Protein AF-A0A4R8SUX4-F1 (afdb_monomer_lite)

Secondary structure (DSSP, 8-state):
-PPP---HHHHHHHHHHHHHHHHHHHHHHHHHHHHHHHHHHH--STTHHHHHHHHHHHHHHHHHHHHHHHHHHHHHHHHHHHHHHHTTPPPPPPPPPP---PPPPPP---TT-----TTHHHHHHHHHHHHHHHTTHHHHHHHIIIIIHHHHHHHHHHHHHHTTHHHHHHHHHHHHHHHHHHHHHHSSHHHHHHHHHHHHHT-

pLDDT: mean 75.38, std 14.41, range [39.56, 93.25]

Foldseek 3Di:
DPDDPAPLVLLVVLLVLLQVLLVLLLVLLVLLLLLLCLLLVQDLDPCSLVSLVLSLLLNVLSVQLSVLSVVLNVLSLVLSQVSCVVVVHHRDDRDDGDDDDDRDDRDDRDNPDNDQDPCSVVSLVSSLVSLVVSVVSLVSLCCSLPPRQCVNRPDVSSVVSNVSSCSNNVSSVVSSVSSNVSSVVCPPPVVVVSVVVCVVVVD

Structure (mmCIF, N/CA/C/O backbone):
data_AF-A0A4R8SUX4-F1
#
_entry.id   AF-A0A4R8SUX4-F1
#
loop_
_atom_site.group_PDB
_atom_site.id
_atom_site.type_symbol
_atom_site.label_atom_id
_atom_site.label_alt_id
_atom_site.label_comp_id
_atom_site.label_asym_id
_atom_site.label_entity_id
_atom_site.label_seq_id
_atom_site.pdbx_PDB_ins_code
_atom_site.Cartn_x
_atom_site.Cartn_y
_atom_site.Cartn_z
_atom_site.occupancy
_atom_site.B_iso_or_equiv
_atom_site.auth_seq_id
_atom_site.auth_comp_id
_atom_site.auth_asym_id
_atom_site.auth_atom_id
_atom_site.pdbx_PDB_model_num
ATOM 1 N N . MET A 1 1 ? 23.573 -9.744 -33.691 1.00 44.75 1 MET A N 1
ATOM 2 C CA . MET A 1 1 ? 22.379 -9.994 -32.852 1.00 44.75 1 MET A CA 1
ATOM 3 C C . MET A 1 1 ? 21.227 -9.215 -33.462 1.00 44.75 1 MET A C 1
ATOM 5 O O . MET A 1 1 ? 21.468 -8.094 -33.893 1.00 44.75 1 MET A O 1
ATOM 9 N N . ALA A 1 2 ? 20.033 -9.804 -33.575 1.00 39.56 2 ALA A N 1
ATOM 10 C CA . ALA A 1 2 ? 18.846 -9.045 -33.970 1.00 39.56 2 ALA A CA 1
ATOM 11 C C . ALA A 1 2 ? 18.561 -7.962 -32.908 1.00 39.56 2 ALA A C 1
ATOM 13 O O . ALA A 1 2 ? 18.842 -8.210 -31.731 1.00 39.56 2 ALA A O 1
ATOM 14 N N . PRO A 1 3 ? 18.070 -6.772 -33.290 1.00 51.62 3 PRO A N 1
ATOM 15 C CA . PRO A 1 3 ? 17.744 -5.731 -32.325 1.00 51.62 3 PRO A CA 1
ATOM 16 C C . PRO A 1 3 ? 16.667 -6.244 -31.364 1.00 51.62 3 PRO A C 1
ATOM 18 O O . PRO A 1 3 ? 15.588 -6.655 -31.788 1.00 51.62 3 PRO A O 1
ATOM 21 N N . VAL A 1 4 ? 16.981 -6.248 -30.068 1.00 57.53 4 VAL A N 1
ATOM 22 C CA . VAL A 1 4 ? 15.991 -6.483 -29.013 1.00 57.53 4 VAL A CA 1
ATOM 23 C C . VAL A 1 4 ? 15.111 -5.240 -28.969 1.00 57.53 4 VAL A C 1
ATOM 25 O O . VAL A 1 4 ? 15.614 -4.134 -28.772 1.00 57.53 4 VAL A O 1
ATOM 28 N N . ASN A 1 5 ? 13.814 -5.405 -29.216 1.00 69.06 5 ASN A N 1
ATOM 29 C CA . ASN A 1 5 ? 12.874 -4.292 -29.245 1.00 69.06 5 ASN A CA 1
ATOM 30 C C . ASN A 1 5 ? 12.514 -3.912 -27.799 1.00 69.06 5 ASN A C 1
ATOM 32 O O . ASN A 1 5 ? 11.605 -4.487 -27.208 1.00 69.06 5 ASN A O 1
ATOM 36 N N . ILE A 1 6 ? 13.295 -3.011 -27.196 1.00 77.25 6 ILE A N 1
ATOM 37 C CA . ILE A 1 6 ? 13.111 -2.575 -25.806 1.00 77.25 6 ILE A CA 1
ATOM 38 C C . ILE A 1 6 ? 12.088 -1.436 -25.768 1.00 77.25 6 ILE A C 1
ATOM 40 O O . ILE A 1 6 ? 12.307 -0.373 -26.353 1.00 77.25 6 ILE A O 1
ATOM 44 N N . ASN A 1 7 ? 10.990 -1.631 -25.035 1.00 82.94 7 ASN A N 1
ATOM 45 C CA . ASN A 1 7 ? 9.954 -0.619 -24.830 1.00 82.94 7 ASN A CA 1
ATOM 46 C C . ASN A 1 7 ? 10.399 0.441 -23.804 1.00 82.94 7 ASN A C 1
ATOM 48 O O . ASN A 1 7 ? 9.940 0.462 -22.663 1.00 82.94 7 ASN A O 1
ATOM 52 N N . VAL A 1 8 ? 11.306 1.332 -24.212 1.00 85.75 8 VAL A N 1
ATOM 53 C CA . VAL A 1 8 ? 11.827 2.412 -23.354 1.00 85.75 8 VAL A CA 1
ATOM 54 C C . VAL A 1 8 ? 10.709 3.274 -22.740 1.00 85.75 8 VAL A C 1
ATOM 56 O O . VAL A 1 8 ? 10.776 3.513 -21.534 1.00 85.75 8 VAL A O 1
ATOM 59 N N . PRO A 1 9 ? 9.676 3.728 -23.486 1.00 87.50 9 PRO A N 1
ATOM 60 C CA . PRO A 1 9 ? 8.569 4.479 -22.889 1.00 87.50 9 PRO A CA 1
ATOM 61 C C . PRO A 1 9 ? 7.811 3.689 -21.815 1.00 87.50 9 PRO A C 1
ATOM 63 O O . PRO A 1 9 ? 7.513 4.237 -20.756 1.00 87.50 9 PRO A O 1
ATOM 66 N N . GLY A 1 10 ? 7.550 2.399 -22.056 1.00 85.81 10 GLY A N 1
ATOM 67 C CA . GLY A 1 10 ? 6.877 1.526 -21.092 1.00 85.81 10 GLY A CA 1
ATOM 68 C C . GLY A 1 10 ? 7.673 1.337 -19.803 1.00 85.81 10 GLY A C 1
ATOM 69 O O . GLY A 1 10 ? 7.096 1.414 -18.726 1.00 85.81 10 GLY A O 1
ATOM 70 N N . ILE A 1 11 ? 8.997 1.172 -19.898 1.00 87.31 11 ILE A N 1
ATOM 71 C CA . ILE A 1 11 ? 9.880 1.040 -18.727 1.00 87.31 11 ILE A CA 1
ATOM 72 C C . ILE A 1 11 ? 9.824 2.297 -17.857 1.00 87.31 11 ILE A C 1
ATOM 74 O O . ILE A 1 11 ? 9.604 2.191 -16.655 1.00 87.31 11 ILE A O 1
ATOM 78 N N . LYS A 1 12 ? 9.968 3.486 -18.459 1.00 89.56 12 LYS A N 1
ATOM 79 C CA . LYS A 1 12 ? 9.904 4.756 -17.715 1.00 89.56 12 LYS A CA 1
ATOM 80 C C . LYS A 1 12 ? 8.554 4.929 -17.024 1.00 89.56 12 LYS A C 1
ATOM 82 O O . LYS A 1 12 ? 8.511 5.229 -15.838 1.00 89.56 12 LYS A O 1
ATOM 87 N N . SER A 1 13 ? 7.468 4.648 -17.746 1.00 90.44 13 SER A N 1
ATOM 88 C CA . SER A 1 13 ? 6.122 4.722 -17.183 1.00 90.44 13 SER A CA 1
ATOM 89 C C . SER A 1 13 ? 5.913 3.714 -16.050 1.00 90.44 13 SER A C 1
ATOM 91 O O . SER A 1 13 ? 5.309 4.054 -15.042 1.00 90.44 13 SER A O 1
ATOM 93 N N . ALA A 1 14 ? 6.417 2.484 -16.160 1.00 86.38 14 ALA A N 1
ATOM 94 C CA . ALA A 1 14 ? 6.302 1.495 -15.090 1.00 86.38 14 ALA A CA 1
ATOM 95 C C . ALA A 1 14 ? 7.089 1.900 -13.829 1.00 86.38 14 ALA A C 1
ATOM 97 O O . ALA A 1 14 ? 6.588 1.700 -12.727 1.00 86.38 14 ALA A O 1
ATOM 98 N N . MET A 1 15 ? 8.271 2.511 -13.989 1.00 91.38 15 MET A N 1
ATOM 99 C CA . MET A 1 15 ? 9.071 3.055 -12.881 1.00 91.38 15 MET A CA 1
ATOM 100 C C . MET A 1 15 ? 8.349 4.207 -12.164 1.00 91.38 15 MET A C 1
ATOM 102 O O . MET A 1 15 ? 8.292 4.230 -10.940 1.00 91.38 15 MET A O 1
ATOM 106 N N . GLU A 1 16 ? 7.730 5.125 -12.908 1.00 90.69 16 GLU A N 1
ATOM 107 C CA . GLU A 1 16 ? 6.917 6.201 -12.322 1.00 90.69 16 GLU A CA 1
ATOM 108 C C . GLU A 1 16 ? 5.668 5.647 -11.618 1.00 90.69 16 GLU A C 1
ATOM 110 O O . GLU A 1 16 ? 5.392 5.992 -10.473 1.00 90.69 16 GLU A O 1
ATOM 115 N N . ASN A 1 17 ? 4.948 4.724 -12.263 1.00 89.19 17 ASN A N 1
ATOM 116 C CA . ASN A 1 17 ? 3.722 4.144 -11.712 1.00 89.19 17 ASN A CA 1
ATOM 117 C C . ASN A 1 17 ? 3.961 3.338 -10.426 1.00 89.19 17 ASN A C 1
ATOM 119 O O . ASN A 1 17 ? 3.129 3.401 -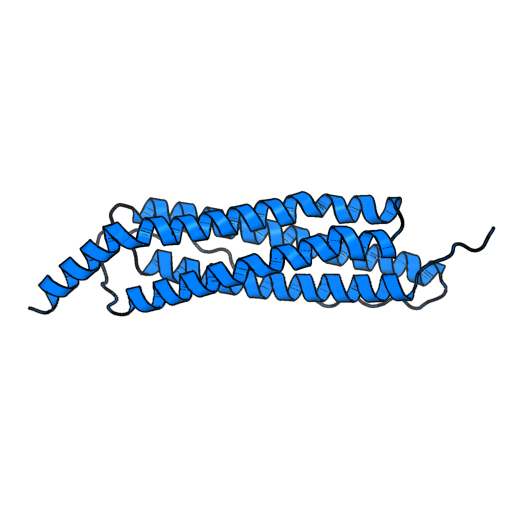9.525 1.00 89.19 17 ASN A O 1
ATOM 123 N N . VAL A 1 18 ? 5.061 2.575 -10.321 1.00 89.50 18 VAL A N 1
ATOM 124 C CA . VAL A 1 18 ? 5.364 1.842 -9.077 1.00 89.50 18 VAL A CA 1
ATOM 125 C C . VAL A 1 18 ? 5.689 2.802 -7.935 1.00 89.50 18 VAL A C 1
ATOM 127 O O . VAL A 1 18 ? 5.333 2.523 -6.793 1.00 89.50 18 VAL A O 1
ATOM 130 N N . HIS A 1 19 ? 6.319 3.941 -8.233 1.00 91.81 19 HIS A N 1
ATOM 131 C CA . HIS A 1 19 ? 6.606 4.961 -7.233 1.00 91.81 19 HIS A CA 1
ATOM 132 C C . HIS A 1 19 ? 5.324 5.618 -6.718 1.00 91.81 19 HIS A C 1
ATOM 134 O O . HIS A 1 19 ? 5.094 5.616 -5.513 1.00 91.81 19 HIS A O 1
ATOM 140 N N . THR A 1 20 ? 4.444 6.068 -7.616 1.00 90.56 20 THR A N 1
ATOM 141 C CA . THR A 1 20 ? 3.131 6.614 -7.234 1.00 90.56 20 THR A CA 1
ATOM 142 C C . THR A 1 20 ? 2.323 5.604 -6.419 1.00 90.56 20 THR A C 1
ATOM 144 O O . THR A 1 20 ? 1.856 5.924 -5.333 1.00 90.56 20 THR A O 1
ATOM 147 N N . CYS A 1 21 ? 2.275 4.341 -6.854 1.00 88.50 21 CYS A N 1
ATOM 148 C CA . CYS A 1 21 ? 1.578 3.287 -6.116 1.00 88.50 21 CYS A CA 1
ATOM 149 C C . CYS A 1 21 ? 2.160 3.066 -4.704 1.00 88.50 21 CYS A C 1
ATOM 151 O O . CYS A 1 21 ? 1.411 2.769 -3.772 1.00 88.50 21 CYS A O 1
ATOM 153 N N . LEU A 1 22 ? 3.478 3.216 -4.516 1.00 89.81 22 LEU A N 1
ATOM 154 C CA . LEU A 1 22 ? 4.121 3.148 -3.199 1.00 89.81 22 LEU A CA 1
ATOM 155 C C . LEU A 1 22 ? 3.724 4.337 -2.305 1.00 89.81 22 LEU A C 1
ATOM 157 O O . LEU A 1 22 ? 3.462 4.136 -1.117 1.00 89.81 22 LEU A O 1
ATOM 161 N N . GLU A 1 23 ? 3.669 5.554 -2.851 1.00 90.06 23 GLU A N 1
ATOM 162 C CA . GLU A 1 23 ? 3.239 6.764 -2.129 1.00 90.06 23 GLU A CA 1
ATOM 163 C C . GLU A 1 23 ? 1.760 6.705 -1.724 1.00 90.06 23 GLU A C 1
ATOM 165 O O . GLU A 1 23 ? 1.405 7.045 -0.588 1.00 90.06 23 GLU A O 1
ATOM 170 N N . ASP A 1 24 ? 0.906 6.213 -2.618 1.00 86.50 24 ASP A N 1
ATOM 171 C CA . ASP A 1 24 ? -0.517 6.027 -2.349 1.00 86.50 24 ASP A CA 1
ATOM 172 C C . ASP A 1 24 ? -0.719 4.939 -1.284 1.00 86.50 24 ASP A C 1
ATOM 174 O O . ASP A 1 24 ? -1.467 5.139 -0.323 1.00 86.50 24 ASP A O 1
ATOM 178 N N . THR A 1 25 ? 0.038 3.833 -1.363 1.00 85.69 25 THR A N 1
ATOM 179 C CA . THR A 1 25 ? 0.005 2.752 -0.356 1.00 85.69 25 THR A CA 1
ATOM 180 C C . THR A 1 25 ? 0.418 3.283 1.008 1.00 85.69 25 THR A C 1
ATOM 182 O O . THR A 1 25 ? -0.265 3.051 2.004 1.00 85.69 25 THR A O 1
ATOM 185 N N . PHE A 1 26 ? 1.500 4.058 1.065 1.00 89.19 26 PHE A N 1
ATOM 186 C CA . PHE A 1 26 ? 1.952 4.711 2.289 1.00 89.19 26 PHE A CA 1
ATOM 187 C C . PHE A 1 26 ? 0.889 5.632 2.897 1.00 89.19 26 PHE A C 1
ATOM 189 O O . PHE A 1 26 ? 0.610 5.564 4.097 1.00 89.19 26 PHE A O 1
ATOM 196 N N . THR A 1 27 ? 0.286 6.487 2.071 1.00 87.00 27 THR A N 1
ATOM 197 C CA . THR A 1 27 ? -0.783 7.399 2.490 1.00 87.00 27 THR A CA 1
ATOM 198 C C . THR A 1 27 ? -1.968 6.625 3.054 1.00 87.00 27 THR A C 1
ATOM 200 O O . THR A 1 27 ? -2.537 7.019 4.074 1.00 87.00 27 THR A O 1
ATOM 203 N N . GLN A 1 28 ? -2.319 5.501 2.435 1.00 82.38 28 GLN A N 1
ATOM 204 C CA . GLN A 1 28 ? -3.471 4.730 2.863 1.00 82.38 28 GLN A CA 1
ATOM 205 C C . GLN A 1 28 ? -3.219 3.927 4.138 1.00 82.38 28 GLN A C 1
ATOM 207 O O . GLN A 1 28 ? -4.091 3.891 5.003 1.00 82.38 28 GLN A O 1
ATOM 212 N N . ILE A 1 29 ? -2.008 3.397 4.322 1.00 85.00 29 ILE A N 1
ATOM 213 C CA . ILE A 1 29 ? -1.591 2.782 5.589 1.00 85.00 29 ILE A CA 1
ATOM 214 C C . ILE A 1 29 ? -1.676 3.791 6.735 1.00 85.00 29 ILE A C 1
ATOM 216 O O . ILE A 1 29 ? -2.180 3.455 7.803 1.00 85.00 29 ILE A O 1
ATOM 220 N N . LYS A 1 30 ? -1.245 5.043 6.525 1.00 85.00 30 LYS A N 1
ATOM 221 C CA . LYS A 1 30 ? -1.369 6.094 7.549 1.00 85.00 30 LYS A CA 1
ATOM 222 C C . LYS A 1 30 ? -2.815 6.322 7.970 1.00 85.00 30 LYS A C 1
ATOM 224 O O . LYS A 1 30 ? -3.108 6.286 9.158 1.00 85.00 30 LYS A O 1
ATOM 229 N N . LYS A 1 31 ? -3.711 6.480 6.999 1.00 82.81 31 LYS A N 1
ATOM 230 C CA . LYS A 1 31 ? -5.143 6.661 7.252 1.00 82.81 31 LYS A CA 1
ATOM 231 C C . LYS A 1 31 ? -5.775 5.466 7.972 1.00 82.81 31 LYS A C 1
ATOM 233 O O . LYS A 1 31 ? -6.594 5.647 8.867 1.00 82.81 31 LYS A O 1
ATOM 238 N N . MET A 1 32 ? -5.400 4.241 7.595 1.00 81.94 32 MET A N 1
ATOM 239 C CA . MET A 1 32 ? -5.868 3.032 8.281 1.00 81.94 32 MET A CA 1
ATOM 240 C C . MET A 1 32 ? -5.346 2.964 9.719 1.00 81.94 32 MET A C 1
ATOM 242 O O . MET A 1 32 ? -6.120 2.652 10.618 1.00 81.94 32 MET A O 1
ATOM 246 N N . ASN A 1 33 ? -4.082 3.322 9.959 1.00 83.69 33 ASN A N 1
ATOM 247 C CA . ASN A 1 33 ? -3.514 3.389 11.307 1.00 83.69 33 ASN A CA 1
ATOM 248 C C . ASN A 1 33 ? -4.204 4.446 12.177 1.00 83.69 33 ASN A C 1
ATOM 250 O O . ASN A 1 33 ? -4.538 4.145 13.319 1.00 83.69 33 ASN A O 1
ATOM 254 N N . GLU A 1 34 ? -4.484 5.634 11.637 1.00 81.19 34 GLU A N 1
ATOM 255 C CA . GLU A 1 34 ? -5.248 6.681 12.332 1.00 81.19 34 GLU A CA 1
ATOM 256 C C . GLU A 1 34 ? -6.633 6.169 12.750 1.00 81.19 34 GLU A C 1
ATOM 258 O O . GLU A 1 34 ? -7.036 6.299 13.902 1.00 81.19 34 GLU A O 1
ATOM 263 N N . ALA A 1 35 ? -7.335 5.489 11.846 1.00 77.38 35 ALA A N 1
ATOM 264 C CA . ALA A 1 35 ? -8.630 4.893 12.147 1.00 77.38 35 ALA A CA 1
ATOM 265 C C . ALA A 1 35 ? -8.538 3.714 13.141 1.00 77.38 35 ALA A C 1
ATOM 267 O O . ALA A 1 35 ? -9.408 3.564 13.997 1.00 77.38 35 ALA A O 1
ATOM 268 N N . LEU A 1 36 ? -7.472 2.907 13.103 1.00 77.62 36 LEU A N 1
ATOM 269 C CA . LEU A 1 36 ? -7.198 1.900 14.135 1.00 77.62 36 LEU A CA 1
ATOM 270 C C . LEU A 1 36 ? -6.892 2.541 15.494 1.00 77.62 36 LEU A C 1
ATOM 272 O O . LEU A 1 36 ? -7.190 1.940 16.524 1.00 77.62 36 LEU A O 1
ATOM 276 N N . ASP A 1 37 ? -6.238 3.705 15.529 1.00 77.19 37 ASP A N 1
ATOM 277 C CA . ASP A 1 37 ? -5.980 4.444 16.773 1.00 77.19 37 ASP A CA 1
ATOM 278 C C . ASP A 1 37 ? -7.295 4.956 17.358 1.00 77.19 37 ASP A C 1
ATOM 280 O O . ASP A 1 37 ? -7.529 4.797 18.554 1.00 77.19 37 ASP A O 1
ATOM 284 N N . THR A 1 38 ? -8.190 5.486 16.521 1.00 73.94 38 THR A N 1
ATOM 285 C CA . THR A 1 38 ? -9.552 5.853 16.927 1.00 73.94 38 THR A CA 1
ATOM 286 C C . THR A 1 38 ? -10.272 4.675 17.576 1.00 73.94 38 THR A C 1
ATOM 288 O O . THR A 1 38 ? -10.759 4.804 18.698 1.00 73.94 38 THR A O 1
ATOM 291 N N . VAL A 1 39 ? -10.291 3.512 16.916 1.00 73.00 39 VAL A N 1
ATOM 292 C CA . VAL A 1 39 ? -11.006 2.328 17.420 1.00 73.00 39 VAL A CA 1
ATOM 293 C C . VAL A 1 39 ? -10.412 1.814 18.729 1.00 73.00 39 VAL A C 1
ATOM 295 O O . VAL A 1 39 ? -11.154 1.464 19.643 1.00 73.00 39 VAL A O 1
ATOM 298 N N . VAL A 1 40 ? -9.083 1.773 18.848 1.00 74.00 40 VAL A N 1
ATOM 299 C CA . VAL A 1 40 ? -8.419 1.303 20.073 1.00 74.00 40 VAL A CA 1
ATOM 300 C C . VAL A 1 40 ? -8.603 2.282 21.233 1.00 74.00 40 VAL A C 1
ATOM 302 O O . VAL A 1 40 ? -8.765 1.845 22.368 1.00 74.00 40 VAL A O 1
ATOM 305 N N . ASN A 1 41 ? -8.585 3.592 20.978 1.00 69.56 41 ASN A N 1
ATOM 306 C CA . ASN A 1 41 ? -8.670 4.596 22.040 1.00 69.56 41 ASN A CA 1
ATOM 307 C C . ASN A 1 41 ? -10.095 4.816 22.547 1.00 69.56 41 ASN A C 1
ATOM 309 O O . ASN A 1 41 ? -10.269 5.106 23.730 1.00 69.56 41 ASN A O 1
ATOM 313 N N . ALA A 1 42 ? -11.103 4.667 21.687 1.00 63.47 42 ALA A N 1
ATOM 314 C CA . ALA A 1 42 ? -12.491 4.845 22.090 1.00 63.47 42 ALA A CA 1
ATOM 315 C C . ALA A 1 42 ? -13.115 3.585 22.732 1.00 63.47 42 ALA A C 1
ATOM 317 O O . ALA A 1 42 ? -14.209 3.679 23.286 1.00 63.47 42 ALA A O 1
ATOM 318 N N . HIS A 1 43 ? -12.413 2.442 22.761 1.00 59.47 43 HIS A N 1
ATOM 319 C CA . HIS A 1 43 ? -12.856 1.242 23.481 1.00 59.47 43 HIS A CA 1
ATOM 320 C C . HIS A 1 43 ? -11.933 0.881 24.650 1.00 59.47 43 HIS A C 1
ATOM 322 O O . HIS A 1 43 ? -10.796 0.445 24.478 1.00 59.47 43 HIS A O 1
ATOM 328 N N . LYS A 1 44 ? -12.477 0.966 25.867 1.00 55.84 44 LYS A N 1
ATOM 329 C CA . LYS A 1 44 ? -11.908 0.363 27.085 1.00 55.84 44 LYS A CA 1
ATOM 330 C C . LYS A 1 44 ? -12.898 -0.622 27.723 1.00 55.84 44 LYS A C 1
ATOM 332 O O . LYS A 1 44 ? -13.064 -0.647 28.937 1.00 55.84 44 LYS A O 1
ATOM 337 N N . SER A 1 45 ? -13.605 -1.380 26.880 1.00 54.72 45 SER A N 1
ATOM 338 C CA . SER A 1 45 ? -14.561 -2.418 27.284 1.00 54.72 45 SER A CA 1
ATOM 339 C C . SER A 1 45 ? -13.849 -3.723 27.670 1.00 54.72 45 SER A C 1
ATOM 341 O O . SER A 1 45 ? -12.633 -3.865 27.518 1.00 54.72 45 SER A O 1
ATOM 343 N N . THR A 1 46 ? -14.612 -4.731 28.102 1.00 55.88 46 THR A N 1
ATOM 344 C CA . THR A 1 46 ? -14.111 -6.093 28.380 1.00 55.88 46 THR A CA 1
ATOM 345 C C . THR A 1 46 ? -13.437 -6.744 27.160 1.00 55.88 46 THR A C 1
ATOM 347 O O . THR A 1 46 ? -12.666 -7.690 27.314 1.00 55.88 46 THR A O 1
ATOM 350 N N . ASN A 1 47 ? -13.687 -6.220 25.954 1.00 63.56 47 ASN A N 1
ATOM 351 C CA . ASN A 1 47 ? -13.120 -6.691 24.692 1.00 63.56 47 ASN A CA 1
ATOM 352 C C . ASN A 1 47 ? -11.877 -5.904 24.243 1.00 63.56 47 ASN A C 1
ATOM 354 O O . ASN A 1 47 ? -11.289 -6.250 23.218 1.00 63.56 47 ASN A O 1
ATOM 358 N N . ALA A 1 48 ? -11.434 -4.889 24.996 1.00 67.19 48 ALA A N 1
ATOM 359 C CA . ALA A 1 48 ? -10.323 -4.010 24.617 1.00 67.19 48 ALA A CA 1
ATOM 360 C C . ALA A 1 48 ? -9.027 -4.772 24.301 1.00 67.19 48 ALA A C 1
ATOM 362 O O . ALA A 1 48 ? -8.306 -4.414 23.373 1.00 67.19 48 ALA A O 1
ATOM 363 N N . GLN A 1 49 ? -8.748 -5.862 25.022 1.00 71.38 49 GLN A N 1
ATOM 364 C CA . GLN A 1 49 ? -7.587 -6.709 24.745 1.00 71.38 49 GLN A CA 1
ATOM 365 C C . GLN A 1 49 ? -7.680 -7.392 23.370 1.00 71.38 49 GLN A C 1
ATOM 367 O O . GLN A 1 49 ? -6.678 -7.479 22.665 1.00 71.38 49 GLN A O 1
ATOM 372 N N . THR A 1 50 ? -8.873 -7.840 22.974 1.00 73.75 50 THR A N 1
ATOM 373 C CA . THR A 1 50 ? -9.122 -8.448 21.658 1.00 73.75 50 THR A CA 1
ATOM 374 C C . THR A 1 50 ? -9.029 -7.394 20.557 1.00 73.75 50 THR A C 1
ATOM 376 O O . THR A 1 50 ? -8.327 -7.604 19.577 1.00 73.75 50 THR A O 1
ATOM 379 N N . ILE A 1 51 ? -9.625 -6.213 20.763 1.00 74.44 51 ILE A N 1
ATOM 380 C CA . ILE A 1 51 ? -9.545 -5.080 19.825 1.00 74.44 51 ILE A CA 1
ATOM 381 C C . ILE A 1 51 ? -8.087 -4.649 19.602 1.00 74.44 51 ILE A C 1
ATOM 383 O O . ILE A 1 51 ? -7.678 -4.399 18.471 1.00 74.44 51 ILE A O 1
ATOM 387 N N . GLN A 1 52 ? -7.275 -4.595 20.661 1.00 76.06 52 GLN A N 1
ATOM 388 C CA . GLN A 1 52 ? -5.849 -4.275 20.558 1.00 76.06 52 GLN A CA 1
ATOM 389 C C . GLN A 1 52 ? -5.050 -5.356 19.820 1.00 76.06 52 GLN A C 1
ATOM 391 O O . GLN A 1 52 ? -4.150 -5.019 19.052 1.00 76.06 52 GLN A O 1
ATOM 396 N N . GLN A 1 53 ? -5.365 -6.636 20.037 1.00 80.69 53 GLN A N 1
ATOM 397 C CA . GLN A 1 53 ? -4.734 -7.747 19.317 1.00 80.69 53 GLN A CA 1
ATOM 398 C C . GLN A 1 53 ? -5.083 -7.722 17.828 1.00 80.69 53 GLN A C 1
ATOM 400 O O . GLN A 1 53 ? -4.183 -7.831 16.995 1.00 80.69 53 GLN A O 1
ATOM 405 N N . ASP A 1 54 ? -6.356 -7.514 17.496 1.00 81.31 54 ASP A N 1
ATOM 406 C CA . ASP A 1 54 ? -6.827 -7.424 16.115 1.00 81.31 54 ASP A CA 1
ATOM 407 C C . ASP A 1 54 ? -6.231 -6.196 15.411 1.00 81.31 54 ASP A C 1
ATOM 409 O O . ASP A 1 54 ? -5.726 -6.309 14.296 1.00 81.31 54 ASP A O 1
ATOM 413 N N . ALA A 1 55 ? -6.181 -5.038 16.079 1.00 81.50 55 ALA A N 1
ATOM 414 C CA . ALA A 1 55 ? -5.537 -3.841 15.538 1.00 81.50 55 ALA A CA 1
ATOM 415 C C . ALA A 1 55 ? -4.035 -4.043 15.271 1.00 81.50 55 ALA A C 1
ATOM 417 O O . ALA A 1 55 ? -3.529 -3.589 14.245 1.00 81.50 55 ALA A O 1
ATOM 418 N N . ALA A 1 56 ? -3.325 -4.749 16.157 1.00 82.62 56 ALA A N 1
ATOM 419 C CA . ALA A 1 56 ? -1.913 -5.075 15.960 1.00 82.62 56 ALA A CA 1
ATOM 420 C C . ALA A 1 56 ? -1.695 -6.061 14.797 1.00 82.62 56 ALA A C 1
ATOM 422 O O . ALA A 1 56 ? -0.718 -5.929 14.059 1.00 82.62 56 ALA A O 1
ATOM 423 N N . ALA A 1 57 ? -2.599 -7.030 14.610 1.00 86.31 57 ALA A N 1
ATOM 424 C CA . ALA A 1 57 ? -2.560 -7.932 13.461 1.00 86.31 57 ALA A CA 1
ATOM 425 C C . ALA A 1 57 ? -2.761 -7.162 12.145 1.00 86.31 57 ALA A C 1
ATOM 427 O O . ALA A 1 57 ? -1.941 -7.296 11.241 1.00 86.31 57 ALA A O 1
ATOM 428 N N . ILE A 1 58 ? -3.764 -6.277 12.087 1.00 85.81 58 ILE A N 1
ATOM 429 C CA . ILE A 1 58 ? -4.030 -5.429 10.915 1.00 85.81 58 ILE A CA 1
ATOM 430 C C . ILE A 1 58 ? -2.815 -4.544 10.594 1.00 85.81 58 ILE A C 1
ATOM 432 O O . ILE A 1 58 ? -2.410 -4.460 9.436 1.00 85.81 58 ILE A O 1
ATOM 436 N N . GLU A 1 59 ? -2.192 -3.904 11.592 1.00 87.56 59 GLU A N 1
ATOM 437 C CA . GLU A 1 59 ? -0.989 -3.091 11.355 1.00 87.56 59 GLU A CA 1
ATOM 438 C C . GLU A 1 59 ? 0.175 -3.928 10.806 1.00 87.56 59 GLU A C 1
ATOM 440 O O . GLU A 1 59 ? 0.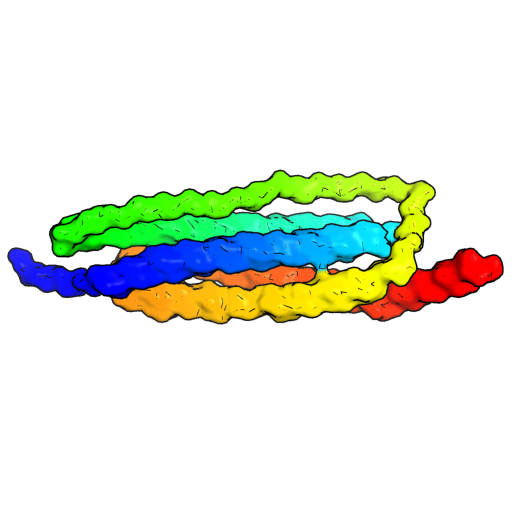886 -3.480 9.901 1.00 87.56 59 GLU A O 1
ATOM 445 N N . ARG A 1 60 ? 0.382 -5.142 11.328 1.00 89.06 60 ARG A N 1
ATOM 446 C CA . ARG A 1 60 ? 1.424 -6.043 10.827 1.00 89.06 60 ARG A CA 1
ATOM 447 C C . ARG A 1 60 ? 1.195 -6.374 9.354 1.00 89.06 60 ARG A C 1
ATOM 449 O O . ARG A 1 60 ? 2.128 -6.247 8.563 1.00 89.06 60 ARG A O 1
ATOM 456 N N . ASP A 1 61 ? -0.029 -6.726 8.979 1.00 87.62 61 ASP A N 1
ATOM 457 C CA . ASP A 1 61 ? -0.361 -7.085 7.599 1.00 87.62 61 ASP A CA 1
ATOM 458 C C . ASP A 1 61 ? -0.152 -5.872 6.658 1.00 87.62 61 ASP A C 1
ATOM 460 O O . ASP A 1 61 ? 0.456 -5.996 5.590 1.00 87.62 61 ASP A O 1
ATOM 464 N N . LEU A 1 62 ? -0.508 -4.655 7.101 1.00 88.00 62 LEU A N 1
ATOM 465 C CA . LEU A 1 62 ? -0.215 -3.401 6.385 1.00 88.00 62 LEU A CA 1
ATOM 466 C C . LEU A 1 62 ? 1.293 -3.154 6.209 1.00 88.00 62 LEU A C 1
ATOM 468 O O . LEU A 1 62 ? 1.739 -2.726 5.139 1.00 88.00 62 LEU A O 1
ATOM 472 N N . ARG A 1 63 ? 2.101 -3.424 7.240 1.00 89.62 63 ARG A N 1
ATOM 473 C CA . ARG A 1 63 ? 3.568 -3.287 7.185 1.00 89.62 63 ARG A CA 1
ATOM 474 C C . ARG A 1 63 ? 4.202 -4.291 6.235 1.00 89.62 63 ARG A C 1
ATOM 476 O O . ARG A 1 63 ? 5.107 -3.918 5.488 1.00 89.62 63 ARG A O 1
ATOM 483 N N . GLU A 1 64 ? 3.727 -5.530 6.229 1.00 90.56 64 GLU A N 1
ATOM 484 C CA . GLU A 1 64 ? 4.191 -6.553 5.292 1.00 90.56 64 GLU A CA 1
ATOM 485 C C . GLU A 1 64 ? 3.859 -6.175 3.840 1.00 90.56 64 GLU A C 1
ATOM 487 O O . GLU A 1 64 ? 4.735 -6.250 2.974 1.00 90.56 64 GLU A O 1
ATOM 492 N N . ALA A 1 65 ? 2.643 -5.676 3.578 1.00 87.88 65 ALA A N 1
ATOM 493 C CA . ALA A 1 65 ? 2.261 -5.168 2.258 1.00 87.88 65 ALA A CA 1
ATOM 494 C C . ALA A 1 65 ? 3.167 -4.004 1.810 1.00 87.88 65 ALA A C 1
ATOM 496 O O . ALA A 1 65 ? 3.647 -3.982 0.673 1.00 87.88 65 ALA A O 1
ATOM 497 N N . PHE A 1 66 ? 3.472 -3.064 2.713 1.00 90.75 66 PHE A N 1
ATOM 498 C CA . PHE A 1 66 ? 4.376 -1.948 2.425 1.00 90.75 66 PHE A CA 1
ATOM 499 C C . PHE A 1 66 ? 5.810 -2.396 2.140 1.00 90.75 66 PHE A C 1
ATOM 501 O O . PHE A 1 66 ? 6.444 -1.897 1.208 1.00 90.75 66 PHE A O 1
ATOM 508 N N . ALA A 1 67 ? 6.333 -3.342 2.922 1.00 91.06 67 ALA A N 1
ATOM 509 C CA . ALA A 1 67 ? 7.670 -3.885 2.722 1.00 91.06 67 ALA A CA 1
ATOM 510 C C . ALA A 1 67 ? 7.797 -4.557 1.345 1.00 91.06 67 ALA A C 1
ATOM 512 O O . ALA A 1 67 ? 8.763 -4.300 0.623 1.00 91.06 67 ALA A O 1
ATOM 513 N N . ALA A 1 68 ? 6.791 -5.338 0.941 1.00 89.69 68 ALA A N 1
ATOM 514 C CA . ALA A 1 68 ? 6.741 -5.961 -0.379 1.00 89.69 68 ALA A CA 1
ATOM 515 C C . ALA A 1 68 ? 6.600 -4.929 -1.518 1.00 89.69 68 ALA A C 1
ATOM 517 O O . ALA A 1 68 ? 7.257 -5.059 -2.556 1.00 89.69 68 ALA A O 1
ATOM 518 N N . MET A 1 69 ? 5.825 -3.855 -1.323 1.00 90.06 69 MET A N 1
ATOM 519 C CA . MET A 1 69 ? 5.752 -2.736 -2.276 1.00 90.06 69 MET A CA 1
ATOM 520 C C . MET A 1 69 ? 7.089 -1.997 -2.412 1.00 90.06 69 MET A C 1
ATOM 522 O O . MET A 1 69 ? 7.506 -1.685 -3.527 1.00 90.06 69 MET A O 1
ATOM 526 N N . LYS A 1 70 ? 7.806 -1.766 -1.306 1.00 91.81 70 LYS A N 1
ATOM 527 C CA . LYS A 1 70 ? 9.145 -1.157 -1.324 1.00 91.81 70 LYS A CA 1
ATOM 528 C C . LYS A 1 70 ? 10.157 -2.045 -2.048 1.00 91.81 70 LYS A C 1
ATOM 530 O O . LYS A 1 70 ? 10.962 -1.545 -2.827 1.00 91.81 70 LYS A O 1
ATOM 535 N N . GLN A 1 71 ? 10.087 -3.359 -1.853 1.00 91.25 71 GLN A N 1
ATOM 536 C CA . GLN A 1 71 ? 10.927 -4.294 -2.597 1.00 91.25 71 GLN A CA 1
ATOM 537 C C . GLN A 1 71 ? 10.590 -4.299 -4.095 1.00 91.25 71 GLN A C 1
ATOM 539 O O . GLN A 1 71 ? 11.495 -4.249 -4.925 1.00 91.25 71 GLN A O 1
ATOM 544 N N . THR A 1 72 ? 9.301 -4.275 -4.449 1.00 89.62 72 THR A N 1
ATOM 545 C CA . THR A 1 72 ? 8.845 -4.153 -5.844 1.00 89.62 72 THR A CA 1
ATOM 546 C C . THR A 1 72 ? 9.371 -2.871 -6.488 1.00 89.62 72 THR A C 1
ATOM 548 O O . THR A 1 72 ? 9.844 -2.906 -7.622 1.00 89.62 72 THR A O 1
ATOM 551 N N . HIS A 1 73 ? 9.324 -1.748 -5.767 1.00 93.19 73 HIS A N 1
ATOM 552 C CA . HIS A 1 73 ? 9.883 -0.474 -6.210 1.00 93.19 73 HIS A CA 1
ATOM 553 C C . HIS A 1 73 ? 11.363 -0.622 -6.579 1.00 93.19 73 HIS A C 1
ATOM 555 O O . HIS A 1 73 ? 11.729 -0.383 -7.730 1.00 93.19 73 HIS A O 1
ATOM 561 N N . SER A 1 74 ? 12.198 -1.110 -5.660 1.00 92.62 74 SER A N 1
ATOM 562 C CA . SER A 1 74 ? 13.627 -1.292 -5.934 1.00 92.62 74 SER A CA 1
ATOM 563 C C . SER A 1 74 ? 13.889 -2.280 -7.081 1.00 92.62 74 SER A C 1
ATOM 565 O O . SER A 1 74 ? 14.692 -1.981 -7.966 1.00 92.62 74 SER A O 1
ATOM 567 N N . ASP A 1 75 ? 13.156 -3.398 -7.157 1.00 90.44 75 ASP A N 1
ATOM 568 C CA . ASP A 1 75 ? 13.292 -4.390 -8.236 1.00 90.44 75 ASP A CA 1
ATOM 569 C C . ASP A 1 75 ? 12.950 -3.798 -9.619 1.00 90.44 75 ASP A C 1
ATOM 571 O O . ASP A 1 75 ? 13.654 -4.050 -10.605 1.00 90.44 75 ASP A O 1
ATOM 575 N N . VAL A 1 76 ? 11.876 -3.003 -9.714 1.00 89.69 76 VAL A N 1
ATOM 576 C CA . VAL A 1 76 ? 11.466 -2.310 -10.948 1.00 89.69 76 VAL A CA 1
ATOM 577 C C . VAL A 1 76 ? 12.530 -1.298 -11.371 1.00 89.69 76 VAL A C 1
ATOM 579 O O . VAL A 1 76 ? 12.859 -1.230 -12.559 1.00 89.69 76 VAL A O 1
ATOM 582 N N . TYR A 1 77 ? 13.108 -0.547 -10.430 1.00 92.56 77 TYR A N 1
ATOM 583 C CA . TYR A 1 77 ? 14.161 0.423 -10.736 1.00 92.56 77 TYR A CA 1
ATOM 584 C C . TYR A 1 77 ? 15.474 -0.246 -11.149 1.00 92.56 77 TYR A C 1
ATOM 586 O O . TYR A 1 77 ? 16.077 0.164 -12.145 1.00 92.56 77 TYR A O 1
ATOM 594 N N . GLU A 1 78 ? 15.903 -1.303 -10.459 1.00 92.44 78 GLU A N 1
ATOM 595 C CA . GLU A 1 78 ? 17.108 -2.064 -10.804 1.00 92.44 78 GLU A CA 1
ATOM 596 C C . GLU A 1 78 ? 16.989 -2.674 -12.208 1.00 92.44 78 GLU A C 1
ATOM 598 O O . GLU A 1 78 ? 17.820 -2.427 -13.092 1.00 92.44 78 GLU A O 1
ATOM 603 N N . LYS A 1 79 ? 15.913 -3.432 -12.452 1.00 90.12 79 LYS A N 1
ATOM 604 C CA . LYS A 1 79 ? 15.676 -4.098 -13.741 1.00 90.12 79 LYS A CA 1
ATOM 605 C C . LYS A 1 79 ? 15.406 -3.082 -14.848 1.00 90.12 79 LYS A C 1
ATOM 607 O O . LYS A 1 79 ? 15.853 -3.282 -15.979 1.00 90.12 79 LYS A O 1
ATOM 612 N N . GLY A 1 80 ? 14.717 -1.986 -14.532 1.00 88.12 80 GLY A N 1
ATOM 613 C CA . GLY A 1 80 ? 14.367 -0.932 -15.481 1.00 88.12 80 GLY A CA 1
ATOM 614 C C . GLY A 1 80 ? 15.622 -0.235 -15.978 1.00 88.12 80 GLY A C 1
ATOM 615 O O . GLY A 1 80 ? 15.858 -0.152 -17.184 1.00 88.12 80 GLY A O 1
ATOM 616 N N . ASN A 1 81 ? 16.503 0.145 -15.054 1.00 92.44 81 ASN A N 1
ATOM 617 C CA . ASN A 1 81 ? 17.798 0.733 -15.372 1.00 92.44 81 ASN A CA 1
ATOM 618 C C . ASN A 1 81 ? 18.698 -0.211 -16.172 1.00 92.44 81 ASN A C 1
ATOM 620 O O . ASN A 1 81 ? 19.336 0.227 -17.132 1.00 92.44 81 ASN A O 1
ATOM 624 N N . ALA A 1 82 ? 18.707 -1.508 -15.858 1.00 90.25 82 ALA A N 1
ATOM 625 C CA . ALA A 1 82 ? 19.444 -2.491 -16.649 1.00 90.25 82 ALA A CA 1
ATOM 626 C C . ALA A 1 82 ? 18.948 -2.564 -18.109 1.00 90.25 82 ALA A C 1
ATOM 628 O O . ALA A 1 82 ? 19.757 -2.695 -19.035 1.00 90.25 82 ALA A O 1
ATOM 629 N N . LEU A 1 83 ? 17.635 -2.455 -18.340 1.00 88.00 83 LEU A N 1
ATOM 630 C CA . LEU A 1 83 ? 17.048 -2.413 -19.685 1.00 88.00 83 LEU A CA 1
ATOM 631 C C . LEU A 1 83 ? 17.318 -1.079 -20.399 1.00 88.00 83 LEU A C 1
ATOM 633 O O . LEU A 1 83 ? 17.634 -1.090 -21.590 1.00 88.00 83 LEU A O 1
ATOM 637 N N . LEU A 1 84 ? 17.275 0.053 -19.689 1.00 88.06 84 LEU A N 1
ATOM 638 C CA . LEU A 1 84 ? 17.623 1.370 -20.236 1.00 88.06 84 LEU A CA 1
ATOM 639 C C . LEU A 1 84 ? 19.077 1.411 -20.724 1.00 88.06 84 LEU A C 1
ATOM 641 O O . LEU A 1 84 ? 19.324 1.827 -21.856 1.00 88.06 84 LEU A O 1
ATOM 645 N N . VAL A 1 85 ? 20.023 0.888 -19.938 1.00 89.81 85 VAL A N 1
ATOM 646 C CA . VAL A 1 85 ? 21.441 0.794 -20.331 1.00 89.81 85 VAL A CA 1
ATOM 647 C C . VAL A 1 85 ? 21.608 -0.042 -21.602 1.00 89.81 85 VAL A C 1
ATOM 649 O O . VAL A 1 85 ? 22.314 0.371 -22.523 1.00 89.81 85 VAL A O 1
ATOM 652 N N . LYS A 1 86 ? 20.913 -1.184 -21.709 1.00 85.62 86 LYS A N 1
ATOM 653 C CA . LYS A 1 86 ? 20.917 -2.016 -22.929 1.00 85.62 86 LYS A CA 1
ATOM 654 C C . LYS A 1 86 ? 20.331 -1.292 -24.146 1.00 85.62 86 LYS A C 1
ATOM 656 O O . LYS A 1 86 ? 20.762 -1.557 -25.264 1.00 85.62 86 LYS A O 1
ATOM 661 N N . ALA A 1 87 ? 19.385 -0.378 -23.935 1.00 84.56 87 ALA A N 1
ATOM 662 C CA . ALA A 1 87 ? 18.805 0.476 -24.970 1.00 84.56 87 ALA A CA 1
ATOM 663 C C . ALA A 1 87 ? 19.638 1.742 -25.274 1.00 84.56 87 ALA A C 1
ATOM 665 O O . ALA A 1 87 ? 19.204 2.584 -26.061 1.00 84.56 87 ALA A O 1
ATOM 666 N N . GLY A 1 88 ? 20.812 1.912 -24.650 1.00 87.81 88 GLY A N 1
ATOM 667 C CA . GLY A 1 88 ? 21.652 3.105 -24.805 1.00 87.81 88 GLY A CA 1
ATOM 668 C C . GLY A 1 88 ? 21.062 4.366 -24.164 1.00 87.81 88 GLY A C 1
ATOM 669 O O . GLY A 1 88 ? 21.397 5.476 -24.574 1.00 87.81 88 GLY A O 1
ATOM 670 N N . GLN A 1 89 ? 20.159 4.208 -23.196 1.00 91.00 89 GLN A N 1
ATOM 671 C CA . GLN A 1 89 ? 19.536 5.292 -22.439 1.00 91.00 89 GLN A CA 1
ATOM 672 C C . GLN A 1 89 ? 20.232 5.480 -21.081 1.00 91.00 89 GLN A C 1
ATOM 674 O O . GLN A 1 89 ? 20.758 4.513 -20.523 1.00 91.00 89 GLN A O 1
ATOM 679 N N . PRO A 1 90 ? 20.229 6.704 -20.522 1.00 91.25 90 PRO A N 1
ATOM 680 C CA . PRO A 1 90 ? 20.715 6.933 -19.167 1.00 91.25 90 PRO A CA 1
ATOM 681 C C . PRO A 1 90 ? 19.825 6.230 -18.135 1.00 91.25 90 PRO A C 1
ATOM 683 O O . PRO A 1 90 ? 18.617 6.083 -18.335 1.00 91.25 90 PRO A O 1
ATOM 686 N N . THR A 1 91 ? 20.429 5.835 -17.015 1.00 92.75 91 THR A N 1
ATOM 687 C CA . THR A 1 91 ? 19.703 5.332 -15.845 1.00 92.75 91 THR A CA 1
ATOM 688 C C . THR A 1 91 ? 18.897 6.447 -15.186 1.00 92.75 91 THR A C 1
ATOM 690 O O . THR A 1 91 ? 19.327 7.602 -15.158 1.00 92.75 91 THR A O 1
ATOM 693 N N . ILE A 1 92 ? 17.761 6.088 -14.607 1.00 92.38 92 ILE A N 1
ATOM 694 C CA . ILE A 1 92 ? 16.907 6.957 -13.806 1.00 92.38 92 ILE A CA 1
ATOM 695 C C . ILE A 1 92 ? 17.163 6.622 -12.330 1.00 92.38 92 ILE A C 1
ATOM 697 O O . ILE A 1 92 ? 17.073 5.448 -11.959 1.00 92.38 92 ILE A O 1
ATOM 701 N N . PRO A 1 93 ? 17.515 7.608 -11.489 1.00 91.81 93 PRO A N 1
ATOM 702 C CA . PRO A 1 93 ? 17.728 7.362 -10.070 1.00 91.81 93 PRO A CA 1
ATOM 703 C C . PRO A 1 93 ? 16.429 6.903 -9.404 1.00 91.81 93 PRO A C 1
ATOM 705 O O . PRO A 1 93 ? 15.355 7.416 -9.716 1.00 91.81 93 PRO A O 1
ATOM 708 N N . GLU A 1 94 ? 16.546 5.950 -8.484 1.00 93.25 94 GLU A N 1
ATOM 709 C CA . GLU A 1 94 ? 15.447 5.541 -7.612 1.00 93.25 94 GLU A CA 1
ATOM 710 C C . GLU A 1 94 ? 15.099 6.696 -6.653 1.00 93.25 94 GLU A C 1
ATOM 712 O O . GLU A 1 94 ? 15.990 7.177 -5.941 1.00 93.25 94 GLU A O 1
ATOM 717 N N . PRO A 1 95 ? 13.845 7.188 -6.638 1.00 91.69 95 PRO A N 1
ATOM 718 C CA . PRO A 1 95 ? 13.389 8.141 -5.638 1.00 91.69 95 PRO A CA 1
ATOM 719 C C . PRO A 1 95 ? 13.462 7.537 -4.236 1.00 91.69 95 PRO A C 1
ATOM 721 O O . PRO A 1 95 ? 13.319 6.328 -4.056 1.00 91.69 95 PRO A O 1
ATOM 724 N N . ALA A 1 96 ? 13.638 8.383 -3.222 1.00 88.19 96 ALA A N 1
ATOM 725 C CA . ALA A 1 96 ? 13.600 7.917 -1.842 1.00 88.19 96 ALA A CA 1
ATOM 726 C C . ALA A 1 96 ? 12.219 7.318 -1.526 1.00 88.19 96 ALA A C 1
ATOM 728 O O . ALA A 1 96 ? 11.196 7.978 -1.707 1.00 88.19 96 ALA A O 1
ATOM 729 N N . SER A 1 97 ? 12.190 6.075 -1.044 1.00 85.38 97 SER A N 1
ATOM 730 C CA . SER A 1 97 ? 10.953 5.473 -0.551 1.00 85.38 97 SER A CA 1
ATOM 731 C C . SER A 1 97 ? 10.519 6.154 0.752 1.00 85.38 97 SER A C 1
ATOM 733 O O . SER A 1 97 ? 11.376 6.401 1.607 1.00 85.38 97 SER A O 1
ATOM 735 N N . PRO A 1 98 ? 9.213 6.395 0.959 1.00 85.50 98 PRO A N 1
ATOM 736 C CA . PRO A 1 98 ? 8.716 6.848 2.250 1.00 85.50 98 PRO A CA 1
ATOM 737 C C . PRO A 1 98 ? 9.024 5.824 3.356 1.00 85.50 98 PRO A C 1
ATOM 739 O O . PRO A 1 98 ? 9.224 4.633 3.101 1.00 85.50 98 PRO A O 1
ATOM 742 N N . GLU A 1 99 ? 9.064 6.292 4.603 1.00 86.12 99 GLU A N 1
ATOM 743 C CA . GLU A 1 99 ? 9.287 5.449 5.779 1.00 86.12 99 GLU A CA 1
ATOM 744 C C . GLU A 1 99 ? 8.035 5.418 6.652 1.00 86.12 99 GLU A C 1
ATOM 746 O O . GLU A 1 99 ? 7.494 6.464 7.027 1.00 86.12 99 GLU A O 1
ATOM 751 N N . LEU A 1 100 ? 7.576 4.208 6.983 1.00 79.81 100 LEU A N 1
ATOM 752 C CA . LEU A 1 100 ? 6.573 4.022 8.025 1.00 79.81 100 LEU A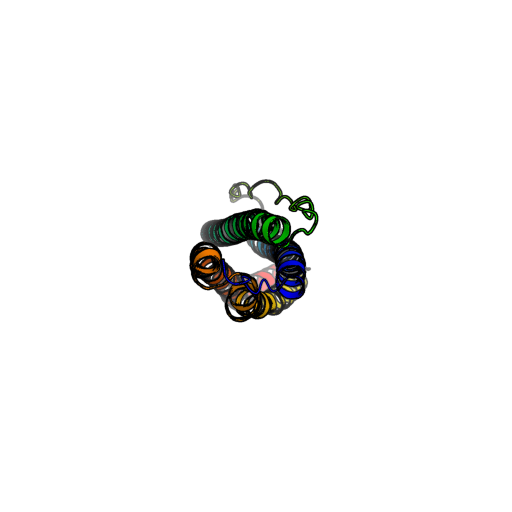 CA 1
ATOM 753 C C . LEU A 1 100 ? 7.171 4.421 9.376 1.00 79.81 100 LEU A C 1
ATOM 755 O O . LEU A 1 100 ? 8.340 4.160 9.655 1.00 79.81 100 LEU A O 1
ATOM 759 N N . GLY A 1 101 ? 6.346 5.044 10.218 1.00 76.25 101 GLY A N 1
ATOM 760 C CA . GLY A 1 101 ? 6.707 5.327 11.602 1.00 76.25 101 GLY A CA 1
ATOM 761 C C . GLY A 1 101 ? 6.947 4.048 12.421 1.00 76.25 101 GLY A C 1
ATOM 762 O O . GLY A 1 101 ? 6.782 2.928 11.913 1.00 76.25 101 GLY A O 1
ATOM 763 N N . PRO A 1 102 ? 7.319 4.194 13.705 1.00 78.00 102 PRO A N 1
ATOM 764 C CA . PRO A 1 102 ? 7.490 3.048 14.597 1.00 78.00 102 PRO A CA 1
ATOM 765 C C . PRO A 1 102 ? 6.212 2.201 14.664 1.00 78.00 102 PRO A C 1
ATOM 767 O O . PRO A 1 102 ? 5.116 2.726 14.472 1.00 78.00 102 PRO A O 1
ATOM 770 N N . GLU A 1 103 ? 6.366 0.894 14.891 1.00 72.06 103 GLU A N 1
ATOM 771 C CA . GLU A 1 103 ? 5.245 -0.012 15.188 1.00 72.06 103 GLU A CA 1
ATOM 772 C C . GLU A 1 103 ? 4.448 0.488 16.391 1.00 72.06 103 GLU A C 1
ATOM 774 O O . GLU A 1 103 ? 5.033 1.025 17.342 1.00 72.06 103 GLU A O 1
ATOM 779 N N . ARG A 1 104 ? 3.119 0.318 16.362 1.00 68.06 104 ARG A N 1
ATOM 780 C CA . ARG A 1 104 ? 2.291 0.578 17.540 1.00 68.06 104 ARG A CA 1
ATOM 781 C C . ARG A 1 104 ? 2.786 -0.304 18.679 1.00 68.06 104 ARG A C 1
ATOM 783 O O . ARG A 1 104 ? 2.887 -1.524 18.562 1.00 68.06 104 ARG A O 1
ATOM 790 N N . SER A 1 105 ? 3.065 0.322 19.815 1.00 57.12 105 SER A N 1
ATOM 791 C CA . SER A 1 105 ? 3.286 -0.419 21.051 1.00 57.12 105 SER A CA 1
ATOM 792 C C . SER A 1 105 ? 1.984 -1.121 21.444 1.00 57.12 105 SER A C 1
ATOM 794 O O . SER A 1 105 ? 0.936 -0.472 21.409 1.00 57.12 105 SER A O 1
ATOM 796 N N . PRO A 1 106 ? 2.018 -2.397 21.871 1.00 53.91 106 PRO A N 1
ATOM 797 C CA . PRO A 1 106 ? 0.838 -3.030 22.437 1.00 53.91 106 PRO A CA 1
ATOM 798 C C . PRO A 1 106 ? 0.291 -2.136 23.551 1.00 53.91 106 PRO A C 1
ATOM 800 O O . PRO A 1 106 ? 1.043 -1.718 24.437 1.00 53.91 106 PRO A O 1
ATOM 803 N N . GLY A 1 107 ? -0.997 -1.802 23.477 1.00 53.47 107 GLY A N 1
ATOM 804 C CA . GLY A 1 107 ? -1.638 -1.011 24.516 1.00 53.47 107 GLY A CA 1
ATOM 805 C C . GLY A 1 107 ? -1.492 -1.711 25.866 1.00 53.47 107 GLY A C 1
ATOM 806 O O . GLY A 1 107 ? -1.691 -2.919 25.984 1.00 53.47 107 GLY A O 1
ATOM 807 N N . SER A 1 108 ? -1.123 -0.966 26.905 1.00 49.59 108 SER A N 1
ATOM 808 C CA . SER A 1 108 ? -1.259 -1.453 28.273 1.00 49.59 108 SER A CA 1
ATOM 809 C C . SER A 1 108 ? -2.705 -1.231 28.695 1.00 49.59 108 SER A C 1
ATOM 811 O O . SER A 1 108 ? -3.110 -0.093 28.941 1.00 49.59 108 SER A O 1
ATOM 813 N N . TYR A 1 109 ? -3.494 -2.301 28.747 1.00 50.75 109 TYR A N 1
ATOM 814 C CA . TYR A 1 109 ? -4.814 -2.242 29.356 1.00 50.75 109 TYR A CA 1
ATOM 815 C C . TYR A 1 109 ? -4.651 -2.072 30.872 1.00 50.75 109 TYR A C 1
ATOM 817 O O . TYR A 1 109 ? -4.178 -2.977 31.558 1.00 50.75 109 TYR A O 1
ATOM 825 N N . ASN A 1 110 ? -5.013 -0.893 31.374 1.00 50.47 110 ASN A N 1
ATOM 826 C CA . ASN A 1 110 ? -5.236 -0.655 32.794 1.00 50.47 110 ASN A CA 1
ATOM 827 C C . ASN A 1 110 ? -6.751 -0.563 32.994 1.00 50.47 110 ASN A C 1
ATOM 829 O O . ASN A 1 110 ? -7.387 0.292 32.380 1.00 50.47 110 ASN A O 1
ATOM 833 N N . ASP A 1 111 ? -7.298 -1.411 33.867 1.00 51.84 111 ASP A N 1
ATOM 834 C CA . ASP A 1 111 ? -8.729 -1.484 34.227 1.00 51.84 111 ASP A CA 1
ATOM 835 C C . ASP A 1 111 ? -9.306 -0.164 34.793 1.00 51.84 111 ASP A C 1
ATOM 837 O O . ASP A 1 111 ? -10.506 -0.061 35.026 1.00 51.84 111 ASP A O 1
ATOM 841 N N . GLU A 1 112 ? -8.468 0.841 35.069 1.00 42.53 112 GLU A N 1
ATOM 842 C CA . GLU A 1 112 ? -8.811 1.931 35.989 1.00 42.53 112 GLU A CA 1
ATOM 843 C C . GLU A 1 112 ? -9.346 3.226 35.353 1.00 42.53 112 GLU A C 1
ATOM 845 O O . GLU A 1 112 ? -9.845 4.061 36.095 1.00 42.53 112 GLU A O 1
ATOM 850 N N . ASP A 1 113 ? -9.343 3.407 34.027 1.00 49.28 113 ASP A N 1
ATOM 851 C CA . ASP A 1 113 ? -9.827 4.666 33.422 1.00 49.28 113 ASP A CA 1
ATOM 852 C C . ASP A 1 113 ? -10.643 4.434 32.145 1.00 49.28 113 ASP A C 1
ATOM 854 O O . ASP A 1 113 ? -10.134 4.620 31.039 1.00 49.28 113 ASP A O 1
ATOM 858 N N . ILE A 1 114 ? -11.923 4.074 32.267 1.00 48.31 114 ILE A N 1
ATOM 859 C CA . ILE A 1 114 ? -12.882 4.187 31.154 1.00 48.31 114 ILE A CA 1
ATOM 860 C C . ILE A 1 114 ? -13.139 5.683 30.927 1.00 48.31 114 ILE A C 1
ATOM 862 O O . ILE A 1 114 ? -13.884 6.315 31.673 1.00 48.31 114 ILE A O 1
ATOM 866 N N . VAL A 1 115 ? -12.499 6.266 29.911 1.00 50.06 115 VAL A N 1
ATOM 867 C CA . VAL A 1 115 ? -12.738 7.660 29.516 1.00 50.06 115 VAL A CA 1
ATOM 868 C C . VAL A 1 115 ? -13.763 7.645 28.392 1.00 50.06 115 VAL A C 1
ATOM 870 O O . VAL A 1 115 ? -13.462 7.209 27.285 1.00 50.06 115 VAL A O 1
ATOM 873 N N . TYR A 1 116 ? -14.982 8.082 28.696 1.00 47.72 116 TYR A N 1
ATOM 874 C CA . TYR A 1 116 ? -16.019 8.311 27.696 1.00 47.72 116 TYR A CA 1
ATOM 875 C C . TYR A 1 116 ? -15.635 9.518 26.831 1.00 47.72 116 TYR A C 1
ATOM 877 O O . TYR A 1 116 ? -15.465 10.621 27.355 1.00 47.72 116 TYR A O 1
ATOM 885 N N . ASP A 1 117 ? -15.493 9.300 25.523 1.00 56.97 117 ASP A N 1
ATOM 886 C CA . ASP A 1 117 ? -15.345 10.370 24.539 1.00 56.97 117 ASP A CA 1
ATOM 887 C C . ASP A 1 117 ? -16.704 10.620 23.852 1.00 56.97 117 ASP A C 1
ATOM 889 O O . ASP A 1 117 ? -17.146 9.791 23.052 1.00 56.97 117 ASP A O 1
ATOM 893 N N . PRO A 1 118 ? -17.386 11.745 24.134 1.00 55.25 118 PRO A N 1
ATOM 894 C CA . PRO A 1 118 ? -18.665 12.077 23.508 1.00 55.25 118 PRO A CA 1
ATOM 895 C C . PRO A 1 118 ? -18.576 12.292 21.987 1.00 55.25 118 PRO A C 1
ATOM 897 O O . PRO A 1 118 ? -19.611 12.285 21.321 1.00 55.25 118 PRO A O 1
ATOM 900 N N . GLN A 1 119 ? -17.377 12.459 21.415 1.00 60.03 119 GLN A N 1
ATOM 901 C CA . GLN A 1 119 ? -17.161 12.539 19.964 1.00 60.03 119 GLN A CA 1
ATOM 902 C C . GLN A 1 119 ? -16.815 11.185 19.327 1.00 60.03 119 GLN A C 1
ATOM 904 O O . GLN A 1 119 ? -16.673 11.101 18.106 1.00 60.03 119 GLN A O 1
ATOM 909 N N . ALA A 1 120 ? -16.739 10.101 20.110 1.00 62.38 120 ALA A N 1
ATOM 910 C CA . ALA A 1 120 ? -16.347 8.780 19.620 1.00 62.38 120 ALA A CA 1
ATOM 911 C C . ALA A 1 120 ? -17.183 8.321 18.415 1.00 62.38 120 ALA A C 1
ATOM 913 O O . ALA A 1 120 ? -16.635 7.776 17.462 1.00 62.38 120 ALA A O 1
ATOM 914 N N . LEU A 1 121 ? -18.495 8.587 18.409 1.00 64.56 121 LEU A N 1
ATOM 915 C CA . LEU A 1 121 ? -19.386 8.187 17.315 1.00 64.56 121 LEU A CA 1
ATOM 916 C C . LEU A 1 121 ? -19.046 8.878 15.982 1.00 64.56 121 LEU A C 1
ATOM 918 O O . LEU A 1 121 ? -19.098 8.241 14.931 1.00 64.56 121 LEU A O 1
ATOM 922 N N . GLU A 1 122 ? -18.695 10.165 16.019 1.00 67.06 122 GLU A N 1
ATOM 923 C CA . GLU A 1 122 ? -18.267 10.915 14.832 1.00 67.06 122 GLU A CA 1
ATOM 924 C C . GLU A 1 122 ? -16.930 10.362 14.325 1.00 67.06 122 GLU A C 1
ATOM 926 O O . GLU A 1 122 ? -16.797 10.053 13.141 1.00 67.06 122 GLU A O 1
ATOM 931 N N . HIS A 1 123 ? -15.990 10.095 15.236 1.00 70.75 123 HIS A N 1
ATOM 932 C CA . HIS A 1 123 ? -14.703 9.496 14.895 1.00 70.75 123 HIS A CA 1
ATOM 933 C C . HIS A 1 123 ? -14.830 8.071 14.327 1.00 70.75 123 HIS A C 1
ATOM 935 O O . HIS A 1 123 ? -14.099 7.719 13.401 1.00 70.75 123 HIS A O 1
ATOM 941 N N . TYR A 1 124 ? -15.788 7.259 14.788 1.00 67.25 124 TYR A N 1
ATOM 942 C CA . TYR A 1 124 ? -16.082 5.950 14.186 1.00 67.25 124 TYR A CA 1
ATOM 943 C C . TYR A 1 124 ? -16.625 6.064 12.764 1.00 67.25 124 TYR A C 1
ATOM 945 O O . TYR A 1 124 ? -16.240 5.286 11.890 1.00 67.25 124 TYR A O 1
ATOM 953 N N . GLN A 1 125 ? -17.510 7.027 12.511 1.00 69.56 125 GLN A N 1
ATOM 954 C CA . GLN A 1 125 ? -18.047 7.261 11.170 1.00 69.56 125 GLN A CA 1
ATOM 955 C C . GLN A 1 125 ? -16.954 7.744 10.211 1.00 69.56 125 GLN A C 1
ATOM 957 O O . GLN A 1 125 ? -16.885 7.273 9.072 1.00 69.56 125 GLN A O 1
ATOM 962 N N . GLU A 1 126 ? -16.061 8.619 10.675 1.00 74.38 126 GLU A N 1
ATOM 963 C CA . GLU A 1 126 ? -14.877 9.061 9.931 1.00 74.38 126 GLU A CA 1
ATOM 964 C C . GLU A 1 126 ? -13.912 7.902 9.652 1.00 74.38 126 GLU A C 1
ATOM 966 O O . GLU A 1 126 ? -13.467 7.728 8.512 1.00 74.38 126 GLU A O 1
ATOM 971 N N . ALA A 1 127 ? -13.640 7.059 10.652 1.00 70.81 127 ALA A N 1
ATOM 972 C CA . ALA A 1 127 ? -12.819 5.858 10.516 1.00 70.81 127 ALA A CA 1
ATOM 973 C C . ALA A 1 127 ? -13.418 4.876 9.500 1.00 70.81 127 ALA A C 1
ATOM 975 O O . ALA A 1 127 ? -12.702 4.344 8.651 1.00 70.81 127 ALA A O 1
ATOM 976 N N . HIS A 1 128 ? -14.739 4.690 9.517 1.00 72.81 128 HIS A N 1
ATOM 977 C CA . HIS A 1 128 ? -15.449 3.838 8.570 1.00 72.81 128 HIS A CA 1
ATOM 978 C C . HIS A 1 128 ? -15.409 4.389 7.141 1.00 72.81 128 HIS A C 1
ATOM 980 O O . HIS A 1 128 ? -15.105 3.651 6.203 1.00 72.81 128 HIS A O 1
ATOM 986 N N . ALA A 1 129 ? -15.646 5.690 6.952 1.00 74.94 129 ALA A N 1
ATOM 987 C CA . ALA A 1 129 ? -15.520 6.332 5.644 1.00 74.94 129 ALA A CA 1
ATOM 988 C C . ALA A 1 129 ? -14.085 6.227 5.096 1.00 74.94 129 ALA A C 1
ATOM 990 O O . ALA A 1 129 ? -13.878 5.929 3.918 1.00 74.94 129 ALA A O 1
ATOM 991 N N . THR A 1 130 ? -13.094 6.406 5.967 1.00 74.38 130 THR A N 1
ATOM 992 C CA . THR A 1 130 ? -11.669 6.291 5.642 1.00 74.38 130 THR A CA 1
ATOM 993 C C . THR A 1 130 ? -11.287 4.862 5.253 1.00 74.38 130 THR A C 1
ATOM 995 O O . THR A 1 130 ? -10.620 4.657 4.234 1.00 74.38 130 THR A O 1
ATOM 998 N N . ALA A 1 131 ? -11.765 3.865 6.005 1.00 71.38 131 ALA A N 1
ATOM 999 C CA . ALA A 1 131 ? -11.579 2.448 5.703 1.00 71.38 131 ALA A CA 1
ATOM 1000 C C . ALA A 1 131 ? -12.198 2.076 4.351 1.00 71.38 131 ALA A C 1
ATOM 1002 O O . ALA A 1 131 ? -11.550 1.427 3.536 1.00 71.38 131 ALA A O 1
ATOM 1003 N N . GLN A 1 132 ? -13.419 2.539 4.065 1.00 70.56 132 GLN A N 1
ATOM 1004 C CA . GLN A 1 132 ? -14.089 2.293 2.784 1.00 70.56 132 GLN A CA 1
ATOM 1005 C C . GLN A 1 132 ? -13.338 2.902 1.597 1.00 70.56 132 GLN A C 1
ATOM 1007 O O . GLN A 1 132 ? -13.236 2.274 0.545 1.00 70.56 132 GLN A O 1
ATOM 1012 N N . GLN A 1 133 ? -12.768 4.098 1.761 1.00 69.88 133 GLN A N 1
ATOM 1013 C CA . GLN A 1 133 ? -11.930 4.714 0.731 1.00 69.88 133 GLN A CA 1
ATOM 1014 C C . GLN A 1 133 ? -10.612 3.951 0.521 1.00 69.88 133 GLN A C 1
ATOM 1016 O O . GLN A 1 133 ? -10.084 3.957 -0.590 1.00 69.88 133 GLN A O 1
ATOM 1021 N N . ALA A 1 134 ? -10.108 3.243 1.540 1.00 64.25 134 ALA A N 1
ATOM 1022 C CA . ALA A 1 134 ? -8.871 2.464 1.454 1.00 64.25 134 ALA A CA 1
ATOM 1023 C C . ALA A 1 134 ? -8.933 1.292 0.474 1.00 64.25 134 ALA A C 1
ATOM 1025 O O . ALA A 1 134 ? -7.918 0.967 -0.134 1.00 64.25 134 ALA A O 1
ATOM 1026 N N . GLY A 1 135 ? -10.113 0.711 0.248 1.00 63.03 135 GLY A N 1
ATOM 1027 C CA . GLY A 1 135 ? -10.288 -0.398 -0.695 1.00 63.03 135 GLY A CA 1
ATOM 1028 C C . GLY A 1 135 ? -10.008 -0.040 -2.164 1.00 63.03 135 GLY A C 1
ATOM 1029 O O . GLY A 1 135 ? -9.944 -0.929 -3.009 1.00 63.03 135 GLY A O 1
ATOM 1030 N N . THR A 1 136 ? -9.821 1.243 -2.493 1.00 69.31 136 THR A N 1
ATOM 1031 C CA . THR A 1 136 ? -9.594 1.707 -3.874 1.00 69.31 136 THR A CA 1
ATOM 1032 C C . THR A 1 136 ? -8.195 1.393 -4.408 1.00 69.31 136 THR A C 1
ATOM 1034 O O . THR A 1 136 ? -8.049 1.147 -5.606 1.00 69.31 136 THR A O 1
ATOM 1037 N N . ILE A 1 137 ? -7.185 1.290 -3.540 1.00 75.81 137 ILE A N 1
ATOM 1038 C CA . ILE A 1 137 ? -5.795 1.070 -3.970 1.00 75.81 137 ILE A CA 1
ATOM 1039 C C . ILE A 1 137 ? -5.522 -0.355 -4.464 1.00 75.81 137 ILE A C 1
ATOM 1041 O O . ILE A 1 137 ? -4.602 -0.592 -5.244 1.00 75.81 137 ILE A O 1
ATOM 1045 N N . VAL A 1 138 ? -6.378 -1.309 -4.089 1.00 76.06 138 VAL A N 1
ATOM 1046 C CA . VAL A 1 138 ? -6.337 -2.691 -4.589 1.00 76.06 138 VAL A CA 1
ATOM 1047 C C . VAL A 1 138 ? -6.451 -2.721 -6.115 1.00 76.06 138 VAL A C 1
ATOM 1049 O O . VAL A 1 138 ? -5.775 -3.505 -6.781 1.00 76.06 138 VAL A O 1
ATOM 1052 N N . ALA A 1 139 ? -7.268 -1.844 -6.702 1.00 79.00 139 ALA A N 1
ATOM 1053 C CA . ALA A 1 139 ? -7.405 -1.759 -8.153 1.00 79.00 139 ALA A CA 1
ATOM 1054 C C . ALA A 1 139 ? -6.121 -1.242 -8.825 1.00 79.00 139 ALA A C 1
ATOM 1056 O O . ALA A 1 139 ? -5.738 -1.743 -9.882 1.00 79.00 139 ALA A O 1
ATOM 1057 N N . GLU A 1 140 ? -5.436 -0.285 -8.200 1.00 80.62 140 GLU A N 1
ATOM 1058 C CA . GLU A 1 140 ? -4.193 0.307 -8.708 1.00 80.62 140 GLU A CA 1
ATOM 1059 C C . GLU A 1 140 ? -3.021 -0.676 -8.626 1.00 80.62 140 GLU A C 1
ATOM 1061 O O . GLU A 1 140 ? -2.277 -0.830 -9.597 1.00 80.62 140 GLU A O 1
ATOM 1066 N N . ILE A 1 141 ? -2.916 -1.413 -7.515 1.00 81.81 141 ILE A N 1
ATOM 1067 C CA . ILE A 1 141 ? -1.970 -2.524 -7.345 1.00 81.81 141 ILE A CA 1
ATOM 1068 C C . ILE A 1 141 ? -2.219 -3.577 -8.432 1.00 81.81 141 ILE A C 1
ATOM 1070 O O . ILE A 1 141 ? -1.294 -3.990 -9.134 1.00 81.81 141 ILE A O 1
ATOM 1074 N N . ASN A 1 142 ? -3.474 -3.984 -8.631 1.00 84.69 142 ASN A N 1
ATOM 1075 C CA . ASN A 1 142 ? -3.811 -4.969 -9.656 1.00 84.69 142 ASN A CA 1
ATOM 1076 C C . ASN A 1 142 ? -3.467 -4.483 -11.071 1.00 84.69 142 ASN A C 1
ATOM 1078 O O . ASN A 1 142 ? -2.856 -5.234 -11.831 1.00 84.69 142 ASN A O 1
ATOM 1082 N N . ASP A 1 143 ? -3.777 -3.236 -11.426 1.00 84.38 143 ASP A N 1
ATOM 1083 C CA . ASP A 1 143 ? -3.402 -2.669 -12.727 1.00 84.38 143 ASP A CA 1
ATOM 1084 C C . ASP A 1 143 ? -1.875 -2.616 -12.923 1.00 84.38 143 ASP A C 1
ATOM 1086 O O . ASP A 1 143 ? -1.358 -2.970 -13.990 1.00 84.38 143 ASP A O 1
ATOM 1090 N N . LEU A 1 144 ? -1.127 -2.252 -11.877 1.00 85.06 144 LEU A N 1
ATOM 1091 C CA . LEU A 1 144 ? 0.333 -2.217 -11.904 1.00 85.06 144 LEU A CA 1
ATOM 1092 C C . LEU A 1 144 ? 0.930 -3.595 -12.230 1.00 85.06 144 LEU A C 1
ATOM 1094 O O . LEU A 1 144 ? 1.749 -3.713 -13.150 1.00 85.06 144 LEU A O 1
ATOM 1098 N N . PHE A 1 145 ? 0.507 -4.636 -11.511 1.00 84.00 145 PHE A N 1
ATOM 1099 C CA . PHE A 1 145 ? 1.072 -5.982 -11.636 1.00 84.00 145 PHE A CA 1
ATOM 1100 C C . PHE A 1 145 ? 0.526 -6.783 -12.819 1.00 84.00 145 PHE A C 1
ATOM 1102 O O . PHE A 1 145 ? 1.250 -7.621 -13.358 1.00 84.00 145 PHE A O 1
ATOM 1109 N N . GLN A 1 146 ? -0.710 -6.530 -13.255 1.00 84.50 146 GLN A N 1
ATOM 1110 C CA . GLN A 1 146 ? -1.335 -7.280 -14.348 1.00 84.50 146 GLN A CA 1
ATOM 1111 C C . GLN A 1 146 ? -1.125 -6.622 -15.716 1.00 84.50 146 GLN A C 1
ATOM 1113 O O . GLN A 1 146 ? -0.992 -7.336 -16.710 1.00 84.50 146 GLN A O 1
ATOM 1118 N N . ASN A 1 147 ? -1.033 -5.287 -15.779 1.00 83.88 147 ASN A N 1
ATOM 1119 C CA . ASN A 1 147 ? -0.999 -4.561 -17.051 1.00 83.88 147 ASN A CA 1
ATOM 1120 C C . ASN A 1 147 ? 0.295 -3.771 -17.258 1.00 83.88 147 ASN A C 1
ATOM 1122 O O . ASN A 1 147 ? 0.889 -3.851 -18.330 1.00 83.88 147 ASN A O 1
ATOM 1126 N N . LYS A 1 148 ? 0.771 -3.015 -16.263 1.00 84.00 148 LYS A N 1
ATOM 1127 C CA . LYS A 1 148 ? 1.900 -2.085 -16.464 1.00 84.00 148 LYS A CA 1
ATOM 1128 C C . LYS A 1 148 ? 3.262 -2.787 -16.455 1.00 84.00 148 LYS A C 1
ATOM 1130 O O . LYS A 1 148 ? 4.036 -2.631 -17.401 1.00 84.00 148 LYS A O 1
ATOM 1135 N N . ILE A 1 149 ? 3.555 -3.589 -15.428 1.00 83.44 149 ILE A N 1
ATOM 1136 C CA . ILE A 1 149 ? 4.844 -4.291 -15.287 1.00 83.44 149 ILE A CA 1
ATOM 1137 C C . ILE A 1 149 ? 5.047 -5.346 -16.391 1.00 83.44 149 ILE A C 1
ATOM 1139 O O . ILE A 1 149 ? 6.095 -5.314 -17.044 1.00 83.44 149 ILE A O 1
ATOM 1143 N N . PRO A 1 150 ? 4.089 -6.253 -16.681 1.00 82.75 150 PRO A N 1
ATOM 1144 C CA . PRO A 1 150 ? 4.289 -7.280 -17.706 1.00 82.75 150 PRO A CA 1
ATOM 1145 C C . PRO A 1 150 ? 4.506 -6.709 -19.112 1.00 82.75 150 PRO A C 1
ATOM 1147 O O . PRO A 1 150 ? 5.326 -7.231 -19.865 1.00 82.75 150 PRO A O 1
ATOM 1150 N N . VAL A 1 151 ? 3.822 -5.611 -19.455 1.00 82.56 151 VAL A N 1
ATOM 1151 C CA . VAL A 1 151 ? 3.961 -4.936 -20.759 1.00 82.56 151 VAL A CA 1
ATOM 1152 C C . VAL A 1 151 ? 5.309 -4.217 -20.897 1.00 82.56 151 VAL A C 1
ATOM 1154 O O . VAL A 1 151 ? 5.823 -4.072 -22.009 1.00 82.56 151 VAL A O 1
ATOM 1157 N N . ALA A 1 152 ? 5.901 -3.766 -19.789 1.00 80.00 152 ALA A N 1
ATOM 1158 C CA . ALA A 1 152 ? 7.161 -3.029 -19.797 1.00 80.00 152 ALA A CA 1
ATOM 1159 C C . ALA A 1 152 ? 8.417 -3.925 -19.736 1.00 80.00 152 ALA A C 1
ATOM 1161 O O . ALA A 1 152 ? 9.434 -3.558 -20.325 1.00 80.00 152 ALA A O 1
ATOM 1162 N N . PHE A 1 153 ? 8.367 -5.076 -19.050 1.00 72.88 153 PHE A N 1
ATOM 1163 C CA . PHE A 1 153 ? 9.573 -5.814 -18.630 1.00 72.88 153 PHE A CA 1
ATOM 1164 C C . PHE A 1 153 ? 9.875 -7.138 -19.356 1.00 72.88 153 PHE A C 1
ATOM 1166 O O . PHE A 1 153 ? 10.942 -7.698 -19.117 1.00 72.88 153 PHE A O 1
ATOM 1173 N N . ASP A 1 154 ? 9.022 -7.616 -20.269 1.00 66.44 154 ASP A N 1
ATOM 1174 C CA . ASP A 1 154 ? 9.131 -8.960 -20.880 1.00 66.44 154 ASP A CA 1
ATOM 1175 C C . ASP A 1 154 ? 9.045 -10.106 -19.834 1.00 66.44 154 ASP A C 1
ATOM 1177 O O . ASP A 1 154 ? 9.235 -9.913 -18.629 1.00 66.44 154 ASP A O 1
ATOM 1181 N N . SER A 1 155 ? 8.709 -11.327 -20.260 1.00 61.19 155 SER A N 1
ATOM 1182 C CA . SER A 1 155 ? 8.146 -12.365 -19.377 1.00 61.19 155 SER A CA 1
ATOM 1183 C C . SER A 1 155 ? 9.074 -12.870 -18.260 1.00 61.19 155 SER A C 1
ATOM 1185 O O . SER A 1 155 ? 8.592 -13.376 -17.251 1.00 61.19 155 SER A O 1
ATOM 1187 N N . GLN A 1 156 ? 10.401 -12.784 -18.421 1.00 57.78 156 GLN A N 1
ATOM 1188 C CA . GLN A 1 156 ? 11.359 -13.252 -17.404 1.00 57.78 156 GLN A CA 1
ATOM 1189 C C . GLN A 1 156 ? 11.710 -12.192 -16.355 1.00 57.78 156 GLN A C 1
ATOM 1191 O O . GLN A 1 156 ? 11.901 -12.546 -15.192 1.00 57.78 156 GLN A O 1
ATOM 1196 N N . ALA A 1 157 ? 11.809 -10.910 -16.728 1.00 62.84 157 ALA A N 1
ATOM 1197 C CA . ALA A 1 157 ? 12.085 -9.859 -15.748 1.00 62.84 157 ALA A CA 1
ATOM 1198 C C . ALA A 1 157 ? 10.817 -9.474 -14.976 1.00 62.84 157 ALA A C 1
ATOM 1200 O O . ALA A 1 157 ? 10.925 -9.138 -13.798 1.00 62.84 157 ALA A O 1
ATOM 1201 N N . SER A 1 158 ? 9.636 -9.608 -15.596 1.00 73.50 158 SER A N 1
ATOM 1202 C CA . SER A 1 158 ? 8.354 -9.419 -14.919 1.00 73.50 158 SER A CA 1
ATOM 1203 C C . SER A 1 158 ? 8.077 -10.501 -13.876 1.00 73.50 158 SER A C 1
ATOM 1205 O O . SER A 1 158 ? 7.604 -10.153 -12.805 1.00 73.50 158 SER A O 1
ATOM 1207 N N . ALA A 1 159 ? 8.423 -11.774 -14.126 1.00 76.12 159 ALA A N 1
ATOM 1208 C CA . ALA A 1 159 ? 8.086 -12.912 -13.258 1.00 76.12 159 ALA A CA 1
ATOM 1209 C C . ALA A 1 159 ? 8.506 -12.732 -11.788 1.00 76.12 159 ALA A C 1
ATOM 1211 O O . ALA A 1 159 ? 7.729 -13.021 -10.883 1.00 76.12 159 ALA A O 1
ATOM 1212 N N . SER A 1 160 ? 9.721 -12.231 -11.541 1.00 76.81 160 SER A N 1
ATOM 1213 C CA . SER A 1 160 ? 10.189 -11.984 -10.171 1.00 76.81 160 SER A CA 1
ATOM 1214 C C . SER A 1 160 ? 9.500 -10.783 -9.523 1.00 76.81 160 SER A C 1
ATOM 1216 O O . SER A 1 160 ? 9.314 -10.784 -8.317 1.00 76.81 160 SER A O 1
ATOM 1218 N N . ILE A 1 161 ? 9.131 -9.770 -10.316 1.00 79.00 161 ILE A N 1
ATOM 1219 C CA . ILE A 1 161 ? 8.435 -8.577 -9.823 1.00 79.00 161 ILE A CA 1
ATOM 1220 C C . ILE A 1 161 ? 6.984 -8.949 -9.479 1.00 79.00 161 ILE A C 1
ATOM 1222 O O . ILE A 1 161 ? 6.509 -8.642 -8.394 1.00 79.00 161 ILE A O 1
ATOM 1226 N N . VAL A 1 162 ? 6.290 -9.681 -10.359 1.00 83.06 162 VAL A N 1
ATOM 1227 C CA . VAL A 1 162 ? 4.894 -10.104 -10.138 1.00 83.06 162 VAL A CA 1
ATOM 1228 C C . VAL A 1 162 ? 4.743 -11.164 -9.049 1.00 83.06 162 VAL A C 1
ATOM 1230 O O . VAL A 1 162 ? 3.641 -11.344 -8.546 1.00 83.06 162 VAL A O 1
ATOM 1233 N N . ALA A 1 163 ? 5.820 -11.839 -8.636 1.00 83.19 163 ALA A N 1
ATOM 1234 C CA . ALA A 1 163 ? 5.780 -12.753 -7.493 1.00 83.19 163 ALA A CA 1
ATOM 1235 C C . ALA A 1 163 ? 5.394 -12.038 -6.184 1.00 83.19 163 ALA A C 1
ATOM 1237 O O . ALA A 1 163 ? 4.770 -12.648 -5.318 1.00 83.19 163 ALA A O 1
ATOM 1238 N N . HIS A 1 164 ? 5.697 -10.740 -6.064 1.00 82.00 164 HIS A N 1
ATOM 1239 C CA . HIS A 1 164 ? 5.318 -9.929 -4.903 1.00 82.00 164 HIS A CA 1
ATOM 1240 C C . HIS A 1 164 ? 3.816 -9.615 -4.857 1.00 82.00 164 HIS A C 1
ATOM 1242 O O . HIS A 1 164 ? 3.287 -9.330 -3.785 1.00 82.00 164 HIS A O 1
ATOM 1248 N N . HIS A 1 165 ? 3.104 -9.708 -5.990 1.00 83.56 165 HIS A N 1
ATOM 1249 C CA . HIS A 1 165 ? 1.690 -9.320 -6.103 1.00 83.56 165 HIS A CA 1
ATOM 1250 C C . HIS A 1 165 ? 0.786 -10.070 -5.123 1.00 83.56 165 HIS A C 1
ATOM 1252 O O . HIS A 1 165 ? -0.069 -9.452 -4.499 1.00 83.56 165 HIS A O 1
ATOM 1258 N N . GLN A 1 166 ? 0.995 -11.379 -4.945 1.00 82.12 166 GLN A N 1
ATOM 1259 C CA . GLN A 1 166 ? 0.171 -12.187 -4.039 1.00 82.12 166 GLN A CA 1
ATOM 1260 C C . GLN A 1 166 ? 0.317 -11.755 -2.578 1.00 82.12 166 GLN A C 1
ATOM 1262 O O . GLN A 1 166 ? -0.679 -11.707 -1.865 1.00 82.12 166 GLN A O 1
ATOM 1267 N N . VAL A 1 167 ? 1.535 -11.405 -2.155 1.00 85.62 167 VAL A N 1
ATOM 1268 C CA . VAL A 1 167 ? 1.811 -10.935 -0.789 1.00 85.62 167 VAL A CA 1
ATOM 1269 C C . VAL A 1 167 ? 1.183 -9.561 -0.569 1.00 85.62 167 VAL A C 1
ATOM 1271 O O . VAL A 1 167 ? 0.489 -9.350 0.417 1.00 85.62 167 VAL A O 1
ATOM 1274 N N . ILE A 1 168 ? 1.371 -8.642 -1.520 1.00 83.94 168 ILE A N 1
ATOM 1275 C CA . ILE A 1 168 ? 0.837 -7.278 -1.429 1.00 83.94 168 ILE A CA 1
ATOM 1276 C C . ILE A 1 168 ? -0.693 -7.300 -1.407 1.00 83.94 168 ILE A C 1
ATOM 1278 O O . ILE A 1 168 ? -1.301 -6.701 -0.524 1.00 83.94 168 ILE A O 1
ATOM 1282 N N . ASN A 1 169 ? -1.317 -7.991 -2.366 1.00 85.06 169 ASN A N 1
ATOM 1283 C CA . ASN A 1 169 ? -2.771 -8.018 -2.494 1.00 85.06 169 ASN A CA 1
ATOM 1284 C C . ASN A 1 169 ? -3.425 -8.771 -1.332 1.00 85.06 169 ASN A C 1
ATOM 1286 O O . ASN A 1 169 ? -4.398 -8.278 -0.775 1.00 85.06 169 ASN A O 1
ATOM 1290 N N . GLY A 1 170 ? -2.874 -9.928 -0.947 1.00 85.19 170 GLY A N 1
ATOM 1291 C CA . GLY A 1 170 ? -3.397 -10.734 0.157 1.00 85.19 170 GLY A CA 1
ATOM 1292 C C . GLY A 1 170 ? -3.373 -9.975 1.479 1.00 85.19 170 GLY A C 1
ATOM 1293 O O . GLY A 1 170 ? -4.420 -9.783 2.088 1.00 85.19 170 GLY A O 1
ATOM 1294 N N . ASN A 1 171 ? -2.210 -9.451 1.870 1.00 86.25 171 ASN A N 1
ATOM 1295 C CA . ASN A 1 171 ? -2.071 -8.756 3.149 1.00 86.25 171 ASN A CA 1
ATOM 1296 C C . ASN A 1 171 ? -2.883 -7.451 3.193 1.00 86.25 171 ASN A C 1
ATOM 1298 O O . ASN A 1 171 ? -3.443 -7.106 4.231 1.00 86.25 171 ASN A O 1
ATOM 1302 N N . PHE A 1 172 ? -2.995 -6.726 2.072 1.00 81.81 172 PHE A N 1
ATOM 1303 C CA . PHE A 1 172 ? -3.808 -5.509 2.022 1.00 81.81 172 PHE A CA 1
ATOM 1304 C C . PHE A 1 172 ? -5.314 -5.811 2.092 1.00 81.81 172 PHE A C 1
ATOM 1306 O O . PHE A 1 172 ? -6.049 -5.118 2.797 1.00 81.81 172 PHE A O 1
ATOM 1313 N N . GLU A 1 173 ? -5.790 -6.851 1.398 1.00 83.81 173 GLU A N 1
ATOM 1314 C CA . GLU A 1 173 ? -7.185 -7.298 1.489 1.00 83.81 173 GLU A CA 1
ATOM 1315 C C . GLU A 1 173 ? -7.522 -7.819 2.893 1.00 83.81 173 GLU A C 1
ATOM 1317 O O . GLU A 1 173 ? -8.569 -7.456 3.431 1.00 83.81 173 GLU A O 1
ATOM 1322 N N . GLU A 1 174 ? -6.641 -8.612 3.510 1.00 85.25 174 GLU A N 1
ATOM 1323 C CA . GLU A 1 174 ? -6.808 -9.113 4.881 1.00 85.25 174 GLU A CA 1
ATOM 1324 C C . GLU A 1 174 ? -6.873 -7.965 5.893 1.00 85.25 174 GLU A C 1
ATOM 1326 O O . GLU A 1 174 ? -7.827 -7.892 6.673 1.00 85.25 174 GLU A O 1
ATOM 1331 N N . ALA A 1 175 ? -5.946 -7.006 5.812 1.00 80.56 175 ALA A N 1
ATOM 1332 C CA . ALA A 1 175 ? -5.962 -5.813 6.650 1.00 80.56 175 ALA A CA 1
ATOM 1333 C C . ALA A 1 175 ? -7.249 -4.991 6.466 1.00 80.56 175 ALA A C 1
ATOM 1335 O O . ALA A 1 175 ? -7.861 -4.546 7.440 1.00 80.56 175 ALA A O 1
ATOM 1336 N N . HIS A 1 176 ? -7.695 -4.802 5.220 1.00 82.12 176 HIS A N 1
ATOM 1337 C CA . HIS A 1 176 ? -8.912 -4.055 4.915 1.00 82.12 176 HIS A CA 1
ATOM 1338 C C . HIS A 1 176 ? -10.170 -4.744 5.466 1.00 82.12 176 HIS A C 1
ATOM 1340 O O . HIS A 1 176 ? -10.991 -4.097 6.119 1.00 82.12 176 HIS A O 1
ATOM 1346 N N . GLN A 1 177 ? -10.316 -6.055 5.256 1.00 82.62 177 GLN A N 1
ATOM 1347 C CA . GLN A 1 177 ? -11.451 -6.822 5.782 1.00 82.62 177 GLN A CA 1
ATOM 1348 C C . GLN A 1 177 ? -11.429 -6.893 7.311 1.00 82.62 177 GLN A C 1
ATOM 1350 O O . GLN A 1 177 ? -12.474 -6.732 7.942 1.00 82.62 177 GLN A O 1
ATOM 1355 N N . GLY A 1 178 ? -10.251 -7.079 7.913 1.00 81.56 178 GLY A N 1
ATOM 1356 C CA . GLY A 1 178 ? -10.068 -7.054 9.363 1.00 81.56 178 GLY A CA 1
ATOM 1357 C C . GLY A 1 178 ? -10.510 -5.723 9.965 1.00 81.56 178 GLY A C 1
ATOM 1358 O O . GLY A 1 178 ? -11.266 -5.705 10.932 1.00 81.56 178 GLY A O 1
ATOM 1359 N N . MET A 1 179 ? -10.132 -4.609 9.337 1.00 78.38 179 MET A N 1
ATOM 1360 C CA . MET A 1 179 ? -10.541 -3.271 9.760 1.00 78.38 179 MET A CA 1
ATOM 1361 C C . MET A 1 179 ? -12.055 -3.049 9.639 1.00 78.38 179 MET A C 1
ATOM 1363 O O . MET A 1 179 ? -12.672 -2.547 10.577 1.00 78.38 179 MET A O 1
ATOM 1367 N N . LEU A 1 180 ? -12.673 -3.439 8.518 1.00 79.50 180 LEU A N 1
ATOM 1368 C CA . LEU A 1 180 ? -14.127 -3.333 8.341 1.00 79.50 180 LEU A CA 1
ATOM 1369 C C . LEU A 1 180 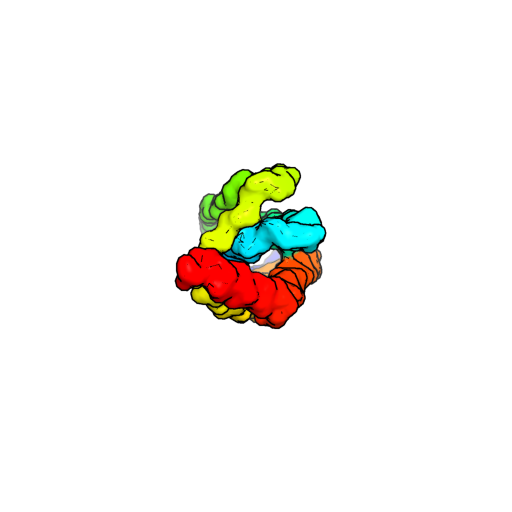? -14.889 -4.185 9.358 1.00 79.50 180 LEU A C 1
ATOM 1371 O O . LEU A 1 180 ? -15.904 -3.739 9.888 1.00 79.50 180 LEU A O 1
ATOM 1375 N N . LYS A 1 181 ? -14.392 -5.390 9.651 1.00 79.06 181 LYS A N 1
ATOM 1376 C CA . LYS A 1 181 ? -14.958 -6.251 10.687 1.00 79.06 181 LYS A CA 1
ATOM 1377 C C . LYS A 1 181 ? -14.824 -5.607 12.063 1.00 79.06 181 LYS A C 1
ATOM 1379 O O . LYS A 1 181 ? -15.817 -5.532 12.771 1.00 79.06 181 LYS A O 1
ATOM 1384 N N . LEU A 1 182 ? -13.643 -5.100 12.415 1.00 74.75 182 LEU A N 1
ATOM 1385 C CA . LEU A 1 182 ? -13.403 -4.448 13.702 1.00 74.75 182 LEU A CA 1
ATOM 1386 C C . LEU A 1 182 ? -14.337 -3.247 13.898 1.00 74.75 182 LEU A C 1
ATOM 1388 O O . LEU A 1 182 ? -14.940 -3.111 14.957 1.00 74.75 182 LEU A O 1
ATOM 1392 N N . LEU A 1 183 ? -14.515 -2.424 12.861 1.00 71.88 183 LEU A N 1
ATOM 1393 C CA . LEU A 1 183 ? -15.465 -1.306 12.846 1.00 71.88 183 LEU A CA 1
ATOM 1394 C C . LEU A 1 183 ? -16.931 -1.766 12.909 1.00 71.88 183 LEU A C 1
ATOM 1396 O O . LEU A 1 183 ? -17.761 -1.091 13.507 1.00 71.88 183 LEU A O 1
ATOM 1400 N N . GLY A 1 184 ? -17.270 -2.894 12.283 1.00 65.38 184 GLY A N 1
ATOM 1401 C CA . GLY A 1 184 ? -18.625 -3.448 12.275 1.00 65.38 184 GLY A CA 1
ATOM 1402 C C . GLY A 1 184 ? -19.022 -4.109 13.596 1.00 65.38 184 GLY A C 1
ATOM 1403 O O . GLY A 1 184 ? -20.129 -3.884 14.077 1.00 65.38 184 GLY A O 1
ATOM 1404 N N . ASP A 1 185 ? -18.118 -4.879 14.201 1.00 64.44 185 ASP A N 1
ATOM 1405 C CA . ASP A 1 185 ? -18.322 -5.564 15.484 1.00 64.44 185 ASP A CA 1
ATOM 1406 C C . ASP A 1 185 ? -18.392 -4.566 16.652 1.00 64.44 185 ASP A C 1
ATOM 1408 O O . ASP A 1 185 ? -19.068 -4.821 17.648 1.00 64.44 185 ASP A O 1
ATOM 1412 N N . THR A 1 186 ? -17.768 -3.394 16.508 1.00 58.69 186 THR A N 1
ATOM 1413 C CA . THR A 1 186 ? -17.834 -2.307 17.496 1.00 58.69 186 THR A CA 1
ATOM 1414 C C . THR A 1 186 ? -19.093 -1.431 17.380 1.00 58.69 186 THR A C 1
ATOM 1416 O O . THR A 1 186 ? -19.445 -0.746 18.337 1.00 58.69 186 THR A O 1
ATOM 1419 N N . ALA A 1 187 ? -19.835 -1.467 16.263 1.00 54.78 187 ALA A N 1
ATOM 1420 C CA . ALA A 1 187 ? -20.841 -0.442 15.938 1.00 54.78 187 ALA A CA 1
ATOM 1421 C C . ALA A 1 187 ? -22.319 -0.651 16.373 1.00 54.78 187 ALA A C 1
ATOM 1423 O O . ALA A 1 187 ? -23.095 0.282 16.169 1.00 54.78 187 ALA A O 1
ATOM 1424 N N . PRO A 1 188 ? -22.785 -1.783 16.945 1.00 47.81 188 PRO A N 1
ATOM 1425 C CA . PRO A 1 188 ? -24.135 -1.801 17.551 1.00 47.81 188 PRO A CA 1
ATOM 1426 C C . PRO A 1 188 ? -24.165 -2.056 19.064 1.00 47.81 188 PRO A C 1
ATOM 1428 O O . PRO A 1 188 ? -24.903 -1.384 19.773 1.00 47.81 188 PRO A O 1
ATOM 1431 N N . GLY A 1 189 ? -23.385 -3.015 19.574 1.00 50.84 189 GLY A N 1
ATOM 1432 C CA . GLY A 1 189 ? -23.488 -3.454 20.975 1.00 50.84 189 GLY 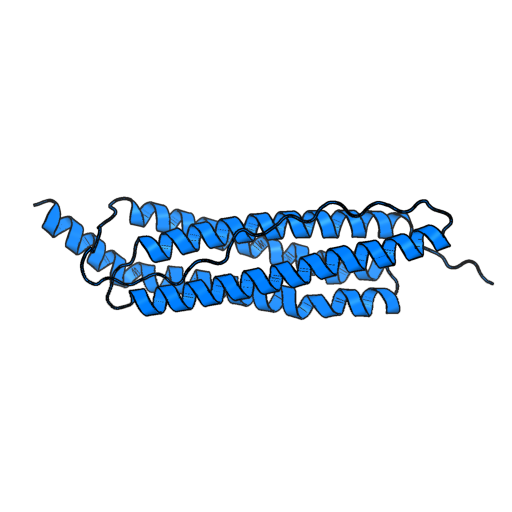A CA 1
ATOM 1433 C C . GLY A 1 189 ? -22.843 -2.491 21.974 1.00 50.84 189 GLY A C 1
ATOM 1434 O O . GLY A 1 189 ? -23.461 -2.133 22.970 1.00 50.84 189 GLY A O 1
ATOM 1435 N N . GLU A 1 190 ? -21.623 -2.032 21.686 1.00 51.75 190 GLU A N 1
ATOM 1436 C CA . GLU A 1 190 ? -20.862 -1.142 22.580 1.00 51.75 190 GLU A CA 1
ATOM 1437 C C . GLU A 1 190 ? -21.260 0.337 22.401 1.00 51.75 190 GLU A C 1
ATOM 1439 O O . GLU A 1 190 ? -21.171 1.128 23.337 1.00 51.75 190 GLU A O 1
ATOM 1444 N N . VAL A 1 191 ? -21.805 0.708 21.236 1.00 52.50 191 VAL A N 1
ATOM 1445 C CA . VAL A 1 191 ? -22.408 2.031 20.986 1.00 52.50 191 VAL A CA 1
ATOM 1446 C C . VAL A 1 191 ? -23.646 2.250 21.864 1.00 52.50 191 VAL A C 1
ATOM 1448 O O . VAL A 1 191 ? -23.813 3.328 22.436 1.00 52.50 191 VAL A O 1
ATOM 1451 N N . ASP A 1 192 ? -24.487 1.225 22.032 1.00 52.75 192 ASP A N 1
ATOM 1452 C CA . ASP A 1 192 ? -25.628 1.272 22.952 1.00 52.75 192 ASP A CA 1
ATOM 1453 C C . ASP A 1 192 ? -25.176 1.403 24.419 1.00 52.75 192 ASP A C 1
ATOM 1455 O O . ASP A 1 192 ? -25.824 2.108 25.198 1.00 52.75 192 ASP A O 1
ATOM 1459 N N . GLU A 1 193 ? -24.045 0.794 24.793 1.00 54.47 193 GLU A N 1
ATOM 1460 C CA . GLU A 1 193 ? -23.431 0.941 26.121 1.00 54.47 193 GLU A CA 1
ATOM 1461 C C . GLU A 1 193 ? -22.829 2.337 26.333 1.00 54.47 193 GLU A C 1
ATOM 1463 O O . GLU A 1 193 ? -23.049 2.936 27.385 1.00 54.47 193 GLU A O 1
ATOM 1468 N N . LEU A 1 194 ? -22.160 2.908 25.326 1.00 54.16 194 LEU A N 1
ATOM 1469 C CA . LEU A 1 194 ? -21.662 4.290 25.343 1.00 54.16 194 LEU A CA 1
ATOM 1470 C C . LEU A 1 194 ? -22.817 5.296 25.478 1.00 54.16 194 LEU A C 1
ATOM 1472 O O . LEU A 1 194 ? -22.760 6.185 26.327 1.00 54.16 194 LEU A O 1
ATOM 1476 N N . PHE A 1 195 ? -23.913 5.118 24.730 1.00 51.72 195 PHE A N 1
ATOM 1477 C CA . PHE A 1 195 ? -25.126 5.937 24.869 1.00 51.72 195 PHE A CA 1
ATOM 1478 C C . PHE A 1 195 ? -25.867 5.719 26.198 1.00 51.72 195 PHE A C 1
ATOM 1480 O O . PHE A 1 195 ? -26.601 6.606 26.653 1.00 51.72 195 PHE A O 1
ATOM 1487 N N . ALA A 1 196 ? -25.753 4.538 26.807 1.00 52.06 196 ALA A N 1
ATOM 1488 C CA . ALA A 1 196 ? -26.294 4.271 28.136 1.00 52.06 196 ALA A CA 1
ATOM 1489 C C . ALA A 1 196 ? -25.456 4.956 29.228 1.00 52.06 196 ALA A C 1
ATOM 1491 O O . ALA A 1 196 ? -26.030 5.523 30.162 1.00 52.06 196 ALA A O 1
ATOM 1492 N N . LEU A 1 197 ? -24.128 4.967 29.078 1.00 50.44 197 LEU A N 1
ATOM 1493 C CA . LEU A 1 197 ? -23.189 5.645 29.971 1.00 50.44 197 LEU A CA 1
ATOM 1494 C C . LEU A 1 197 ? -23.353 7.174 29.908 1.00 50.44 197 LEU A C 1
ATOM 1496 O O . LEU A 1 197 ? -23.446 7.823 30.949 1.00 50.44 197 LEU A O 1
ATOM 1500 N N . ASP A 1 198 ? -23.491 7.740 28.704 1.00 45.94 198 ASP A N 1
ATOM 1501 C CA . ASP A 1 198 ? -23.769 9.167 28.468 1.00 45.94 198 ASP A CA 1
ATOM 1502 C C . ASP A 1 198 ? -25.041 9.634 29.185 1.00 45.94 198 ASP A C 1
ATOM 1504 O O . ASP A 1 198 ? -25.060 10.664 29.861 1.00 45.94 198 ASP A O 1
ATOM 1508 N N . ARG A 1 199 ? -26.100 8.818 29.119 1.00 48.25 199 ARG A N 1
ATOM 1509 C CA . ARG A 1 199 ? -27.368 9.077 29.812 1.00 48.25 199 ARG A CA 1
ATOM 1510 C C . ARG A 1 199 ? -27.268 8.993 31.335 1.00 48.25 199 ARG A C 1
ATOM 1512 O O . ARG A 1 199 ? -28.084 9.613 32.009 1.00 48.25 199 ARG A O 1
ATOM 1519 N N . GLN A 1 200 ? -26.317 8.236 31.882 1.00 49.72 200 GLN A N 1
ATOM 1520 C CA . GLN A 1 200 ? -26.073 8.179 33.327 1.00 49.72 200 GLN A CA 1
ATOM 1521 C C . GLN A 1 200 ? -25.179 9.318 33.825 1.00 49.72 200 GLN A C 1
ATOM 1523 O O . GLN A 1 200 ? -25.396 9.807 34.931 1.00 49.72 200 GLN A O 1
ATOM 1528 N N . LEU A 1 201 ? -24.183 9.728 33.035 1.00 46.47 201 LEU A N 1
ATOM 1529 C CA . LEU A 1 201 ? -23.217 10.768 33.405 1.00 46.47 201 LEU A CA 1
ATOM 1530 C C . LEU A 1 201 ? -23.745 12.191 33.173 1.00 46.47 201 LEU A C 1
ATOM 1532 O O . LEU A 1 201 ? -23.359 13.100 33.901 1.00 46.47 201 LEU A O 1
ATOM 1536 N N . SER A 1 202 ? -24.652 12.380 32.212 1.00 46.88 202 SER A N 1
ATOM 1537 C CA . SER A 1 202 ? -25.307 13.667 31.919 1.00 46.88 202 SER A CA 1
ATOM 1538 C C . SER A 1 202 ? -26.504 13.983 32.835 1.00 46.88 202 SER A C 1
ATOM 1540 O O . SER A 1 202 ? -27.301 14.865 32.508 1.00 46.88 202 SER A O 1
ATOM 1542 N N . GLY A 1 203 ? -26.661 13.234 33.935 1.00 40.53 203 GLY A N 1
ATOM 1543 C CA . GLY A 1 203 ? -27.721 13.405 34.937 1.00 40.53 203 GLY A CA 1
ATOM 1544 C C . GLY A 1 203 ? -27.608 14.693 35.743 1.00 40.53 203 GLY A C 1
ATOM 1545 O O . GLY A 1 203 ? -26.518 14.951 36.298 1.00 40.53 203 G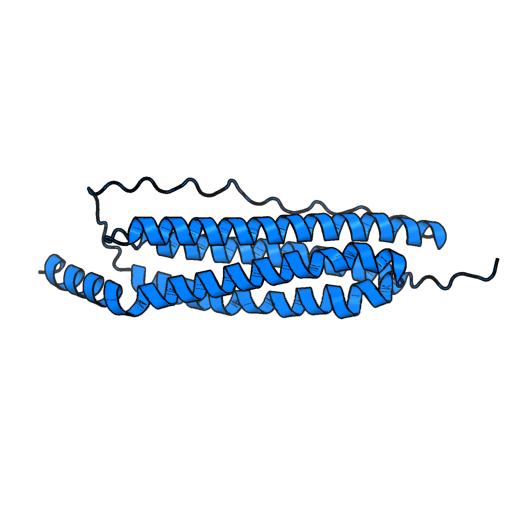LY A O 1
#

Radius of gyration: 21.85 Å; chains: 1; bounding box: 50×27×70 Å

Organism: NCBI:txid404941

Sequence (203 aa):
MAPVNINVPGIKSAMENVHTCLEDTFTQIKKMNEALDTVVNAHKSTNAQTIQQDAAAIERDLREAFAAMKQTHSDVYEKGNALLVKAGQPTIPEPASPELGPERSPGSYNDEDIVYDPQALEHYQEAHATAQQAGTIVAEINDLFQNKIPVAFDSQASASIVAHHQVINGNFEEAHQGMLKLLGDTAPGEVDELFALDRQLSG